Protein 1GWY (pdb70)

InterPro domains:
  IPR009104 Sea anemone actinoporin-like [PF06369] (2-175)
  IPR015926 Cytolysin/lectin [G3DSA:2.60.270.20] (1-175)
  IPR015926 Cytolysin/lectin [SSF63724] (2-174)
  IPR050677 Actinoporin Pore-Forming Toxin [PTHR40388] (4-168)

Organism: Stichodactyla helianthus (NCBI:txid6123)

Solvent-accessible surface area: 15158 Å² total; per-residue (Å²): 115,58,4,26,56,71,39,46,5,106,52,11,61,67,116,25,0,67,104,0,10,133,73,27,40,192,13,57,42,10,0,0,0,0,0,13,0,49,18,34,15,62,1,51,19,45,29,36,66,42,108,19,15,45,36,94,36,148,13,8,109,114,0,54,43,66,73,0,0,0,3,1,0,39,9,63,104,43,147,65,74,48,3,0,8,0,0,0,0,0,73,4,80,79,30,20,0,0,0,0,0,0,4,0,3,66,61,71,130,165,43,39,1,49,0,5,0,62,14,21,67,30,148,100,146,1,59,64,47,7,9,49,61,1,22,33,46,125,11,40,109,1,43,84,24,132,47,96,63,103,20,33,126,63,14,93,1,94,0,8,0,18,49,57,10,95,0,29,0,32,1,99,0,29,210,113,58,5,27,55,52,38,44,5,108,52,10,58,69,119,26,0,68,106,0,10,136,72,22,38,109,19,38,36,11,0,0,0,0,0,10,0,52,15,28,28,57,0,51,22,48,32,37,66,40,145,18,14,44,35,82,35,132,12,6,123,122,0,59,49,70,74,0,0,0,2,2,0,22,4,62,60,18,22,60,48,52,4,0,10,0,0,0,0,0,74,8,99,80,22,17,0,0,0,0,0,0,7,0,21,22,55,81,111,226,111,39,1,78,0,9,1,74,12,18,66,31,154,98,137,1,56,62,47,7,12,78,63,2,55,150,55,126,24,40,105,1,41,87,24,124,47,115,64,100,21,30,125,59,16,98,2,99,0,8,0,19,49,55,11,94,0,27,0,32,1,101,0,32,201

Nearest PDB structures (foldseek):
  1o72-assembly2_B  TM=1.002E+00  e=1.690E-34  Stichodactyla helianthus
  4tsp-assembly2_B  TM=9.901E-01  e=4.155E-28  Actinia fragacea
  4wdc-assembly1_A  TM=9.928E-01  e=1.226E-27  Actinia fragacea
  1iaz-assembly1_B  TM=9.833E-01  e=5.749E-28  Actinia equina
  2l2b-assembly1_A  TM=9.350E-01  e=4.491E-27  Stichodactyla helianthus

Foldseek 3Di:
DQAQDKAQLVPDDVVSQVVVLVVVPDAQFKEKEKEAAQAQAKKAWFFKEWPFFAFDYGFRGMAGHRMMHIHMTFGHDDDDQFHTWIKTWIQTPVFKIKIKIWAQGSDDPPDWIWIDIAIGHGDDGTDPVSSCCAPVPDTDTQPQDKDKDARPPPKIKIKHWHTGRSIYIYMYIHD/DQAQDKAQLVPDDVVSQVVVLVVVPDAQFKEKEKEAAQAQAKWAWDFKAWPFFAFDYDFRGMAGHRMMHIHMTFGHDDDDQFHTWIKTWIQTPVQKIKIKIWAQTSDDPVDWIWIDIAIGHHDDGTDPVSSCCAVVPDTDTQDQDKDKDARPPPKIKIWHWHTGSSIYIYMYIHD

Sequence (350 aa):
ALAGTIIAGASLTFQVLDKVLEELGKVSRKIAVGIDNESGGTWTALNAYFRSGTTDVILPEFVPNTKALLYSGRKDTGPVATGAVAAFAYYMSSGNTLGVMFSVPFDYNWYSNWWDVKIYSGKRRADQGMYEDLYYGNPYRGDNGWHEKNLGYGLRMKGIMTSAGEAKMQIKISRALAGTIIAGASLTFQVLDKVLEELGKVSRKIAVGIDNESGGTWTALNAYFRSGTTDVILPEFVPNTKALLYSGRKDTGPVATGAVAAFAYYMSSGNTLGVMFSVPFDYNWYSNWWDVKIYSGKRRADQGMYEDLYYGNPYRGDNGWHEKNLGYGLRMKGIMTSAGEAKMQIKISR

CATH classification: 2.60.270.20

Radius of gyration: 24.98 Å; Cα contacts (8 Å, |Δi|>4): 991; chains: 2; bounding box: 56×56×55 Å

Structure (mmCIF, N/CA/C/O backbone):
data_1GWY
#
_entry.id   1GWY
#
_cell.length_a   32.304
_cell.length_b   119.735
_cell.length_c   43.421
_cell.angle_alpha   90.00
_cell.angle_beta   90.04
_cell.angle_gamma   90.00
#
_symmetry.space_group_name_H-M   'P 1 21 1'
#
loop_
_entity.id
_entity.type
_entity.pdbx_description
1 polymer 'STICHOLYSIN II'
2 non-polymer 'SULFATE ION'
3 water water
#
loop_
_atom_site.group_PDB
_atom_site.id
_atom_site.type_symbol
_atom_site.label_atom_id
_atom_site.label_alt_id
_atom_site.label_comp_id
_atom_site.label_asym_id
_atom_site.label_entity_id
_atom_site.label_seq_id
_atom_site.pdbx_PDB_ins_code
_atom_site.Cartn_x
_atom_site.Cartn_y
_atom_site.Cartn_z
_atom_site.occupancy
_atom_site.B_iso_or_equiv
_atom_site.auth_seq_id
_atom_site.auth_comp_id
_atom_site.auth_asym_id
_atom_site.auth_atom_id
_atom_site.pdbx_PDB_model_num
ATOM 1 N N . ALA A 1 1 ? 25.991 7.034 30.518 1.00 37.12 1 ALA A N 1
ATOM 2 C CA . ALA A 1 1 ? 25.968 5.882 29.571 1.00 36.21 1 ALA A CA 1
ATOM 3 C C . ALA A 1 1 ? 27.158 5.932 28.620 1.00 35.14 1 ALA A C 1
ATOM 4 O O . ALA A 1 1 ? 27.859 6.939 28.537 1.00 35.94 1 ALA A O 1
ATOM 6 N N . LEU A 1 2 ? 27.379 4.838 27.901 1.00 18.88 2 LEU A N 1
ATOM 7 C CA . LEU A 1 2 ? 28.483 4.759 26.957 1.00 17.21 2 LEU A CA 1
ATOM 8 C C . LEU A 1 2 ? 27.986 4.965 25.531 1.00 15.78 2 LEU A C 1
ATOM 9 O O . LEU A 1 2 ? 28.539 5.779 24.791 1.00 14.82 2 LEU A O 1
ATOM 14 N N . ALA A 1 3 ? 26.948 4.226 25.146 1.00 16.61 3 ALA A N 1
ATOM 15 C CA . ALA A 1 3 ? 26.389 4.356 23.804 1.00 15.55 3 ALA A CA 1
ATOM 16 C C . ALA A 1 3 ? 25.828 5.765 23.652 1.00 15.29 3 ALA A C 1
ATOM 17 O O . ALA A 1 3 ? 25.136 6.263 24.542 1.00 16.00 3 ALA A O 1
ATOM 19 N N . GLY A 1 4 ? 26.125 6.400 22.524 1.00 11.64 4 GLY A N 1
ATOM 20 C CA . GLY A 1 4 ? 25.654 7.752 22.297 1.00 12.87 4 GLY A CA 1
ATOM 21 C C . GLY A 1 4 ? 26.728 8.788 22.597 1.00 13.55 4 GLY A C 1
ATOM 22 O O . GLY A 1 4 ? 26.472 9.991 22.524 1.00 13.74 4 GLY A O 1
ATOM 23 N N . THR A 1 5 ? 27.927 8.326 22.945 1.00 12.85 5 THR A N 1
ATOM 24 C CA . THR A 1 5 ? 29.037 9.231 23.240 1.00 13.08 5 THR A CA 1
ATOM 25 C C . THR A 1 5 ? 30.224 8.918 22.342 1.00 13.31 5 THR A C 1
ATOM 26 O O . THR A 1 5 ? 30.224 7.921 21.619 1.00 11.74 5 THR A O 1
ATOM 30 N N . ILE A 1 6 ? 31.231 9.786 22.376 1.00 13.82 6 ILE A N 1
ATOM 31 C CA . ILE A 1 6 ? 32.435 9.557 21.596 1.00 14.11 6 ILE A CA 1
ATOM 32 C C . ILE A 1 6 ? 33.604 9.397 22.556 1.00 13.73 6 ILE A C 1
ATOM 33 O O . ILE A 1 6 ? 33.624 9.995 23.628 1.00 13.93 6 ILE A O 1
ATOM 38 N N . ILE A 1 7 ? 34.568 8.569 22.176 1.00 13.48 7 ILE A N 1
ATOM 39 C CA . ILE A 1 7 ? 35.740 8.334 23.004 1.00 12.49 7 ILE A CA 1
ATOM 40 C C . ILE A 1 7 ? 36.974 8.407 22.120 1.00 13.02 7 ILE A C 1
ATOM 41 O O . ILE A 1 7 ? 36.864 8.495 20.894 1.00 14.14 7 ILE A O 1
ATOM 46 N N . ALA A 1 8 ? 38.150 8.376 22.735 1.00 12.73 8 ALA A N 1
ATOM 47 C CA . ALA A 1 8 ? 39.379 8.397 21.950 1.00 13.06 8 ALA A CA 1
ATOM 48 C C . ALA A 1 8 ? 39.391 7.125 21.101 1.00 12.69 8 ALA A C 1
ATOM 49 O O . ALA A 1 8 ? 39.171 6.026 21.614 1.00 12.71 8 ALA A O 1
ATOM 51 N N . GLY A 1 9 ? 39.633 7.268 19.802 1.00 10.14 9 GLY A N 1
ATOM 52 C CA . GLY A 1 9 ? 39.662 6.102 18.939 1.00 12.37 9 GLY A CA 1
ATOM 53 C C . GLY A 1 9 ? 40.578 5.001 19.445 1.00 12.73 9 GLY A C 1
ATOM 54 O O . GLY A 1 9 ? 40.271 3.814 19.318 1.00 12.55 9 GLY A O 1
ATOM 55 N N . ALA A 1 10 ? 41.699 5.397 20.034 1.00 15.53 10 ALA A N 1
ATOM 56 C CA . ALA A 1 10 ? 42.679 4.445 20.550 1.00 16.16 10 ALA A CA 1
ATOM 57 C C . ALA A 1 10 ? 42.170 3.619 21.727 1.00 15.45 10 ALA A C 1
ATOM 58 O O . ALA A 1 10 ? 42.721 2.560 22.031 1.00 15.52 10 ALA A O 1
ATOM 60 N N . SER A 1 11 ? 41.126 4.100 22.390 1.00 13.99 11 SER A N 1
ATOM 61 C CA . SER A 1 11 ? 40.575 3.392 23.540 1.00 13.37 11 SER A CA 1
ATOM 62 C C . SER A 1 11 ? 39.446 2.420 23.204 1.00 13.43 11 SER A C 1
ATOM 63 O O . SER A 1 11 ? 38.985 1.685 24.081 1.00 12.15 11 SER A O 1
ATOM 66 N N . LEU A 1 12 ? 38.995 2.412 21.951 1.00 11.48 12 LEU A N 1
ATOM 67 C CA . LEU A 1 12 ? 37.917 1.507 21.557 1.00 12.29 12 LEU A CA 1
ATOM 68 C C . LEU A 1 12 ? 38.391 0.065 21.620 1.00 11.58 12 LEU A C 1
ATOM 69 O O . LEU A 1 12 ? 39.301 -0.329 20.892 1.00 11.68 12 LEU A O 1
ATOM 74 N N . THR A 1 13 ? 37.761 -0.722 22.486 1.00 10.19 13 THR A N 1
ATOM 75 C CA . THR A 1 13 ? 38.123 -2.124 22.657 1.00 10.31 13 THR A CA 1
ATOM 76 C C . THR A 1 13 ? 36.867 -2.962 22.828 1.00 11.00 13 THR A C 1
ATOM 77 O O . THR A 1 13 ? 35.760 -2.431 22.930 1.00 10.28 13 THR A O 1
ATOM 81 N N . PHE A 1 14 ? 37.049 -4.276 22.864 1.00 10.74 14 PHE A N 1
ATOM 82 C CA . PHE A 1 14 ? 35.931 -5.183 23.049 1.00 10.10 14 PHE A CA 1
ATOM 83 C C . PHE A 1 14 ? 35.377 -5.051 24.464 1.00 11.03 14 PHE A C 1
ATOM 84 O O . PHE A 1 14 ? 34.189 -5.281 24.682 1.00 10.08 14 PHE A O 1
ATOM 92 N N . GLN A 1 15 ? 36.225 -4.674 25.424 1.00 8.29 15 GLN A N 1
ATOM 93 C CA . GLN A 1 15 ? 35.747 -4.491 26.796 1.00 8.91 15 GLN A CA 1
ATOM 94 C C . GLN A 1 15 ? 34.745 -3.337 26.797 1.00 8.91 15 GLN A C 1
ATOM 95 O O . GLN A 1 15 ? 33.669 -3.425 27.391 1.00 8.81 15 GLN A O 1
ATOM 101 N N . VAL A 1 16 ? 35.105 -2.242 26.136 1.00 10.05 16 VAL A N 1
ATOM 102 C CA . VAL A 1 16 ? 34.212 -1.092 26.072 1.00 9.88 16 VAL A CA 1
ATOM 103 C C . VAL A 1 16 ? 32.900 -1.470 25.387 1.00 9.39 16 VAL A C 1
ATOM 104 O O . VAL A 1 16 ? 31.818 -1.149 25.872 1.00 9.70 16 VAL A O 1
ATOM 108 N N . LEU A 1 17 ? 32.992 -2.167 24.263 1.00 9.04 17 LEU A N 1
ATOM 109 C CA . LEU A 1 17 ? 31.785 -2.563 23.555 1.00 7.94 17 LEU A CA 1
ATOM 110 C C . LEU A 1 17 ? 30.942 -3.522 24.395 1.00 7.64 17 LEU A C 1
ATOM 111 O O . LEU A 1 17 ? 29.714 -3.475 24.340 1.00 8.06 17 LEU A O 1
ATOM 116 N N . ASP A 1 18 ? 31.588 -4.367 25.195 1.00 6.26 18 ASP A N 1
ATOM 117 C CA . ASP A 1 18 ? 30.839 -5.303 26.022 1.00 8.04 18 ASP A CA 1
ATOM 118 C C . ASP A 1 18 ? 30.144 -4.554 27.159 1.00 7.44 18 ASP A C 1
ATOM 119 O O . ASP A 1 18 ? 29.076 -4.962 27.619 1.00 8.71 18 ASP A O 1
ATOM 124 N N . LYS A 1 19 ? 30.729 -3.445 27.604 1.00 12.83 19 LYS A N 1
ATOM 125 C CA . LYS A 1 19 ? 30.093 -2.658 28.658 1.00 12.77 19 LYS A CA 1
ATOM 126 C C . LYS A 1 19 ? 28.888 -1.946 28.058 1.00 13.04 19 LYS A C 1
ATOM 127 O O . LYS A 1 19 ? 27.926 -1.639 28.757 1.00 13.13 19 LYS A O 1
ATOM 133 N N . VAL A 1 20 ? 28.948 -1.692 26.752 1.00 14.22 20 VAL A N 1
ATOM 134 C CA . VAL A 1 20 ? 27.839 -1.058 26.049 1.00 14.21 20 VAL A CA 1
ATOM 135 C C . VAL A 1 20 ? 26.709 -2.076 26.007 1.00 14.94 20 VAL A C 1
ATOM 136 O O . VAL A 1 20 ? 25.542 -1.733 26.192 1.00 15.03 20 VAL A O 1
ATOM 140 N N . LEU A 1 21 ? 27.061 -3.337 25.777 1.00 11.21 21 LEU A N 1
ATOM 141 C CA . LEU A 1 21 ? 26.057 -4.396 25.742 1.00 12.01 21 LEU A CA 1
ATOM 142 C C . LEU A 1 21 ? 25.399 -4.507 27.108 1.00 13.29 21 LEU A C 1
ATOM 143 O O . LEU A 1 21 ? 24.187 -4.685 27.213 1.00 13.56 21 LEU A O 1
ATOM 148 N N . GLU A 1 22 ? 26.198 -4.396 28.160 1.00 12.96 22 GLU A N 1
ATOM 149 C CA . GLU A 1 22 ? 25.647 -4.505 29.499 1.00 13.52 22 GLU A CA 1
ATOM 150 C C . GLU A 1 22 ? 24.627 -3.419 29.827 1.00 13.29 22 GLU A C 1
ATOM 151 O O . GLU A 1 22 ? 23.628 -3.690 30.492 1.00 12.72 22 GLU A O 1
ATOM 157 N N . GLU A 1 23 ? 24.860 -2.193 29.370 1.00 7.98 23 GLU A N 1
ATOM 158 C CA . GLU A 1 23 ? 23.918 -1.125 29.693 1.00 10.70 23 GLU A CA 1
ATOM 159 C C . GLU A 1 23 ? 22.555 -1.257 29.020 1.00 11.51 23 GLU A C 1
ATOM 160 O O . GLU A 1 23 ? 21.616 -0.543 29.378 1.00 10.86 23 GLU A O 1
ATOM 166 N N . LEU A 1 24 ? 22.441 -2.169 28.059 1.00 12.62 24 LEU A N 1
ATOM 167 C CA . LEU A 1 24 ? 21.172 -2.380 27.367 1.00 14.88 24 LEU A CA 1
ATOM 168 C C . LEU A 1 24 ? 20.212 -3.188 28.234 1.00 16.55 24 LEU A C 1
ATOM 169 O O . LEU A 1 24 ? 19.019 -3.268 27.946 1.00 17.33 24 LEU A O 1
ATOM 174 N N . GLY A 1 25 ? 20.741 -3.793 29.291 1.00 21.14 25 GLY A N 1
ATOM 175 C CA . GLY A 1 25 ? 19.903 -4.565 30.191 1.00 22.37 25 GLY A CA 1
ATOM 176 C C . GLY A 1 25 ? 19.517 -5.955 29.718 1.00 22.91 25 GLY A C 1
ATOM 177 O O . GLY A 1 25 ? 20.245 -6.597 28.960 1.00 22.34 25 GLY A O 1
ATOM 178 N N . LYS A 1 26 ? 18.350 -6.413 30.163 1.00 31.52 26 LYS A N 1
ATOM 179 C CA . LYS A 1 26 ? 17.871 -7.743 29.820 1.00 31.53 26 LYS A CA 1
ATOM 180 C C . LYS A 1 26 ? 17.077 -7.811 28.518 1.00 30.03 26 LYS A C 1
ATOM 181 O O . LYS A 1 26 ? 15.857 -7.632 28.507 1.00 31.18 26 LYS A O 1
ATOM 187 N N . VAL A 1 27 ? 17.788 -8.067 27.425 1.00 16.26 27 VAL A N 1
ATOM 188 C CA . VAL A 1 27 ? 17.181 -8.210 26.105 1.00 12.72 27 VAL A CA 1
ATOM 189 C C . VAL A 1 27 ? 18.037 -9.251 25.377 1.00 12.25 27 VAL A C 1
ATOM 190 O O . VAL A 1 27 ? 19.257 -9.113 25.283 1.00 10.68 27 VAL A O 1
ATOM 194 N N . SER A 1 28 ? 17.388 -10.301 24.885 1.00 17.54 28 SER A N 1
ATOM 195 C CA . SER A 1 28 ? 18.070 -11.414 24.227 1.00 16.86 28 SER A CA 1
ATOM 196 C C . SER A 1 28 ? 18.814 -11.155 22.921 1.00 16.08 28 SER A C 1
ATOM 197 O O . SER A 1 28 ? 19.643 -11.970 22.511 1.00 15.68 28 SER A O 1
ATOM 200 N N . ARG A 1 29 ? 18.512 -10.049 22.255 1.00 9.60 29 ARG A N 1
ATOM 201 C CA . ARG A 1 29 ? 19.187 -9.717 21.005 1.00 9.50 29 ARG A CA 1
ATOM 202 C C . ARG A 1 29 ? 19.579 -8.251 21.045 1.00 8.78 29 ARG A C 1
ATOM 203 O O . ARG A 1 29 ? 18.718 -7.374 21.122 1.00 9.12 29 ARG A O 1
ATOM 211 N N . LYS A 1 30 ? 20.880 -7.986 21.012 1.00 10.89 30 LYS A N 1
ATOM 212 C CA . LYS A 1 30 ? 21.355 -6.612 21.047 1.00 10.11 30 LYS A CA 1
ATOM 213 C C . LYS A 1 30 ? 22.706 -6.477 20.374 1.00 9.05 30 LYS A C 1
ATOM 214 O O . LYS A 1 30 ? 23.364 -7.472 20.057 1.00 11.21 30 LYS A O 1
ATOM 220 N N . ILE A 1 31 ? 23.107 -5.241 20.132 1.00 9.11 31 ILE A N 1
ATOM 221 C CA . ILE A 1 31 ? 24.394 -5.007 19.503 1.00 9.19 31 ILE A CA 1
ATOM 222 C C . ILE A 1 31 ? 25.040 -3.716 19.975 1.00 9.46 31 ILE A C 1
ATOM 223 O O . ILE A 1 31 ? 24.372 -2.703 20.179 1.00 8.29 31 ILE A O 1
ATOM 228 N N . ALA A 1 32 ? 26.353 -3.777 20.160 1.00 8.66 32 ALA A N 1
ATOM 229 C CA . ALA A 1 32 ? 27.136 -2.630 20.578 1.00 8.25 32 ALA A CA 1
ATOM 230 C C . ALA A 1 32 ? 28.019 -2.332 19.375 1.00 9.29 32 ALA A C 1
ATOM 231 O O . ALA A 1 32 ? 28.667 -3.232 18.837 1.00 7.15 32 ALA A O 1
ATOM 233 N N . VAL A 1 33 ? 28.032 -1.073 18.952 1.00 8.79 33 VAL A N 1
ATOM 234 C CA . VAL A 1 33 ? 28.815 -0.669 17.799 1.00 10.05 33 VAL A CA 1
ATOM 235 C C . VAL A 1 33 ? 29.822 0.419 18.139 1.00 9.85 33 VAL A C 1
ATOM 236 O O . VAL A 1 33 ? 29.536 1.353 18.890 1.00 10.93 33 VAL A O 1
ATOM 240 N N . GLY A 1 34 ? 31.017 0.275 17.583 1.00 8.39 34 GLY A N 1
ATOM 241 C CA . GLY A 1 34 ? 32.054 1.258 17.802 1.00 9.21 34 GLY A CA 1
ATOM 242 C C . GLY A 1 34 ? 32.760 1.476 16.483 1.00 8.99 34 GLY A C 1
ATOM 243 O O . GLY A 1 34 ? 33.267 0.524 15.884 1.00 8.91 34 GLY A O 1
ATOM 244 N N . ILE A 1 35 ? 32.765 2.721 16.017 1.00 10.66 35 ILE A N 1
ATOM 245 C CA . ILE A 1 35 ? 33.424 3.063 14.761 1.00 10.59 35 ILE A CA 1
ATOM 246 C C . ILE A 1 35 ? 34.488 4.128 15.034 1.00 11.88 35 ILE A C 1
ATOM 247 O O . ILE A 1 35 ? 34.191 5.229 15.507 1.00 9.78 35 ILE A O 1
ATOM 252 N N . ASP A 1 36 ? 35.735 3.766 14.752 1.00 8.72 36 ASP A N 1
ATOM 253 C CA . ASP A 1 36 ? 36.882 4.641 14.959 1.00 9.46 36 ASP A CA 1
ATOM 254 C C . ASP A 1 36 ? 37.111 5.481 13.710 1.00 8.42 36 ASP A C 1
ATOM 255 O O . ASP A 1 36 ? 37.452 4.963 12.653 1.00 8.69 36 ASP A O 1
ATOM 260 N N . ASN A 1 37 ? 36.907 6.784 13.833 1.00 10.76 37 ASN A N 1
ATOM 261 C CA . ASN A 1 37 ? 37.103 7.673 12.700 1.00 10.30 37 ASN A CA 1
ATOM 262 C C . ASN A 1 37 ? 38.549 8.148 12.563 1.00 10.75 37 ASN A C 1
ATOM 263 O O . ASN A 1 37 ? 38.994 9.028 13.292 1.00 11.31 37 ASN A O 1
ATOM 268 N N . GLU A 1 38 ? 39.280 7.554 11.628 1.00 12.96 38 GLU A N 1
ATOM 269 C CA . GLU A 1 38 ? 40.663 7.949 11.378 1.00 12.82 38 GLU A CA 1
ATOM 270 C C . GLU A 1 38 ? 40.736 8.336 9.899 1.00 14.31 38 GLU A C 1
ATOM 271 O O . GLU A 1 38 ? 41.749 8.133 9.230 1.00 15.06 38 GLU A O 1
ATOM 277 N N . SER A 1 39 ? 39.641 8.908 9.405 1.00 11.77 39 SER A N 1
ATOM 278 C CA . SER A 1 39 ? 39.524 9.307 8.008 1.00 12.47 39 SER A CA 1
ATOM 279 C C . SER A 1 39 ? 40.253 10.602 7.682 1.00 13.43 39 SER A C 1
ATOM 280 O O . SER A 1 39 ? 40.447 10.928 6.508 1.00 12.37 39 SER A O 1
ATOM 283 N N . GLY A 1 40 ? 40.630 11.345 8.716 1.00 15.86 40 GLY A N 1
ATOM 284 C CA . GLY A 1 40 ? 41.317 12.605 8.506 1.00 17.85 40 GLY A CA 1
ATOM 285 C C . GLY A 1 40 ? 40.396 13.798 8.679 1.00 17.22 40 GLY A C 1
ATOM 286 O O . GLY A 1 40 ? 40.844 14.941 8.640 1.00 18.50 40 GLY A O 1
ATOM 287 N N . GLY A 1 41 ? 39.107 13.537 8.871 1.00 15.01 41 GLY A N 1
ATOM 288 C CA . GLY A 1 41 ? 38.156 14.620 9.050 1.00 14.29 41 GLY A CA 1
ATOM 289 C C . GLY A 1 41 ? 36.962 14.221 9.897 1.00 13.85 41 GLY A C 1
ATOM 290 O O . GLY A 1 41 ? 36.625 13.046 9.988 1.00 14.54 41 GLY A O 1
ATOM 291 N N . THR A 1 42 ? 36.322 15.209 10.514 1.00 18.16 42 THR A N 1
ATOM 292 C CA . THR A 1 42 ? 35.160 14.977 11.366 1.00 18.25 42 THR A CA 1
ATOM 293 C C . THR A 1 42 ? 33.952 14.500 10.558 1.00 17.50 42 THR A C 1
ATOM 294 O O . THR A 1 42 ? 33.871 14.737 9.352 1.00 19.08 42 THR A O 1
ATOM 298 N N . TRP A 1 43 ? 33.027 13.809 11.221 1.00 13.28 43 TRP A N 1
ATOM 299 C CA . TRP A 1 43 ? 31.802 13.333 10.572 1.00 12.92 43 TRP A CA 1
ATOM 300 C C . TRP A 1 43 ? 30.611 13.896 11.343 1.00 13.19 43 TRP A C 1
ATOM 301 O O . TRP A 1 43 ? 30.725 14.203 12.530 1.00 13.04 43 TRP A O 1
ATOM 312 N N . THR A 1 44 ? 29.475 14.025 10.666 1.00 11.50 44 THR A N 1
ATOM 313 C CA . THR A 1 44 ? 28.251 14.513 11.301 1.00 11.43 44 THR A CA 1
ATOM 314 C C . THR A 1 44 ? 27.175 13.446 11.118 1.00 10.76 44 THR A C 1
ATOM 315 O O . THR A 1 44 ? 26.917 13.000 10.005 1.00 10.89 44 THR A O 1
ATOM 319 N N . ALA A 1 45 ? 26.543 13.042 12.211 1.00 13.10 45 ALA A N 1
ATOM 320 C CA . ALA A 1 45 ? 25.515 12.012 12.145 1.00 12.91 45 ALA A CA 1
ATOM 321 C C . ALA A 1 45 ? 24.336 12.443 11.289 1.00 13.39 45 ALA A C 1
ATOM 322 O O . ALA A 1 45 ? 23.894 13.589 11.364 1.00 14.10 45 ALA A O 1
ATOM 324 N N . LEU A 1 46 ? 23.841 11.523 10.465 1.00 13.52 46 LEU A N 1
ATOM 325 C CA . LEU A 1 46 ? 22.686 11.794 9.621 1.00 14.36 46 LEU A CA 1
ATOM 326 C C . LEU A 1 46 ? 21.470 11.185 10.315 1.00 15.30 46 LEU A C 1
ATOM 327 O O . LEU A 1 46 ? 20.698 11.894 10.962 1.00 16.33 46 LEU A O 1
ATOM 332 N N . ASN A 1 47 ? 21.303 9.873 10.204 1.00 11.76 47 ASN A N 1
ATOM 333 C CA . ASN A 1 47 ? 20.174 9.229 10.863 1.00 11.96 47 ASN A CA 1
ATOM 334 C C . ASN A 1 47 ? 20.354 7.723 10.919 1.00 11.96 47 ASN A C 1
ATOM 335 O O . ASN A 1 47 ? 21.241 7.165 10.278 1.00 11.60 47 ASN A O 1
ATOM 340 N N . ALA A 1 48 ? 19.507 7.070 11.702 1.00 13.14 48 ALA A N 1
ATOM 341 C CA . ALA A 1 48 ? 19.560 5.628 11.815 1.00 13.96 48 ALA A CA 1
ATOM 342 C C . ALA A 1 48 ? 18.212 5.076 11.381 1.00 14.62 48 ALA A C 1
ATOM 343 O O . ALA A 1 48 ? 17.165 5.591 11.774 1.00 15.53 48 ALA A O 1
ATOM 345 N N . TYR A 1 49 ? 18.246 4.044 10.550 1.00 11.27 49 TYR A N 1
ATOM 346 C CA . TYR A 1 49 ? 17.031 3.397 10.079 1.00 13.24 49 TYR A CA 1
ATOM 347 C C . TYR A 1 49 ? 17.018 1.963 10.588 1.00 13.11 49 TYR A C 1
ATOM 348 O O . TYR A 1 49 ? 17.837 1.153 10.166 1.00 12.32 49 TYR A O 1
ATOM 357 N N . PHE A 1 50 ? 16.100 1.652 11.499 1.00 15.61 50 PHE A N 1
ATOM 358 C CA . PHE A 1 50 ? 15.998 0.294 12.022 1.00 16.36 50 PHE A CA 1
ATOM 359 C C . PHE A 1 50 ? 14.916 -0.510 11.306 1.00 16.90 50 PHE A C 1
ATOM 360 O O . PHE A 1 50 ? 13.741 -0.143 11.339 1.00 18.68 50 PHE A O 1
ATOM 368 N N . ARG A 1 51 ? 15.322 -1.599 10.658 1.00 17.33 51 ARG A N 1
ATOM 369 C CA . ARG A 1 51 ? 14.396 -2.481 9.946 1.00 16.81 51 ARG A CA 1
ATOM 370 C C . ARG A 1 51 ? 13.766 -3.410 10.979 1.00 16.54 51 ARG A C 1
ATOM 371 O O . ARG A 1 51 ? 12.604 -3.801 10.870 1.00 16.80 51 ARG A O 1
ATOM 379 N N . SER A 1 52 ? 14.562 -3.773 11.978 1.00 11.75 52 SER A N 1
ATOM 380 C CA . SER A 1 52 ? 14.103 -4.633 13.056 1.00 10.89 52 SER A CA 1
ATOM 381 C C . SER A 1 52 ? 14.702 -4.120 14.356 1.00 9.33 52 SER A C 1
ATOM 382 O O . SER A 1 52 ? 15.877 -3.774 14.417 1.00 7.63 52 SER A O 1
ATOM 385 N N . GLY A 1 53 ? 13.889 -4.061 15.400 1.00 13.14 53 GLY A N 1
ATOM 386 C CA . GLY A 1 53 ? 14.399 -3.587 16.670 1.00 12.55 53 GLY A CA 1
ATOM 387 C C . GLY A 1 53 ? 14.372 -2.080 16.809 1.00 12.91 53 GLY A C 1
ATOM 388 O O . GLY A 1 53 ? 13.708 -1.376 16.044 1.00 12.00 53 GLY A O 1
ATOM 389 N N . THR A 1 54 ? 15.123 -1.580 17.778 1.00 10.30 54 THR A N 1
ATOM 390 C CA . THR A 1 54 ? 15.140 -0.155 18.058 1.00 11.00 54 THR A CA 1
ATOM 391 C C . THR A 1 54 ? 16.405 0.209 18.822 1.00 11.47 54 THR A C 1
ATOM 392 O O . THR A 1 54 ? 17.289 -0.627 19.012 1.00 10.74 54 THR A O 1
ATOM 396 N N . THR A 1 55 ? 16.493 1.464 19.249 1.00 14.38 55 THR A N 1
ATOM 397 C CA . THR A 1 55 ? 17.637 1.933 20.022 1.00 14.99 55 THR A CA 1
ATOM 398 C C . THR A 1 55 ? 17.143 2.903 21.089 1.00 15.95 55 THR A C 1
ATOM 399 O O . THR A 1 55 ? 16.070 3.498 20.950 1.00 15.95 55 THR A O 1
ATOM 403 N N . ASP A 1 56 ? 17.915 3.053 22.161 1.00 16.46 56 ASP A N 1
ATOM 404 C CA . ASP A 1 56 ? 17.536 3.951 23.243 1.00 17.05 56 ASP A CA 1
ATOM 405 C C . ASP A 1 56 ? 18.459 5.159 23.320 1.00 16.59 56 ASP A C 1
ATOM 406 O O . ASP A 1 56 ? 18.356 5.973 24.238 1.00 15.50 56 ASP A O 1
ATOM 411 N N . VAL A 1 57 ? 19.364 5.274 22.355 1.00 16.68 57 VAL A N 1
ATOM 412 C CA . VAL A 1 57 ? 20.298 6.392 22.336 1.00 15.61 57 VAL A CA 1
ATOM 413 C C . VAL A 1 57 ? 20.286 7.115 20.996 1.00 16.43 57 VAL A C 1
ATOM 414 O O . VAL A 1 57 ? 19.694 6.648 20.023 1.00 15.86 57 VAL A O 1
ATOM 418 N N . ILE A 1 58 ? 20.950 8.263 20.962 1.00 14.27 58 ILE A N 1
ATOM 419 C CA . ILE A 1 58 ? 21.036 9.072 19.757 1.00 14.87 58 ILE A CA 1
ATOM 420 C C . ILE A 1 58 ? 22.410 8.870 19.131 1.00 14.10 58 ILE A C 1
ATOM 421 O O . ILE A 1 58 ? 23.402 8.719 19.847 1.00 14.07 58 ILE A O 1
ATOM 426 N N . LEU A 1 59 ? 22.471 8.845 17.803 1.00 14.44 59 LEU A N 1
ATOM 427 C CA . LEU A 1 59 ? 23.754 8.693 17.123 1.00 13.09 59 LEU A CA 1
ATOM 428 C C . LEU A 1 59 ? 24.609 9.880 17.539 1.00 12.68 59 LEU A C 1
ATOM 429 O O . LEU A 1 59 ? 24.151 11.020 17.472 1.00 11.11 59 LEU A O 1
ATOM 434 N N . PRO A 1 60 ? 25.852 9.634 17.995 1.00 12.41 60 PRO A N 1
ATOM 435 C CA . PRO A 1 60 ? 26.710 10.753 18.402 1.00 12.72 60 PRO A CA 1
ATOM 436 C C . PRO A 1 60 ? 26.711 11.765 17.260 1.00 12.50 60 PRO A C 1
ATOM 437 O O . PRO A 1 60 ? 27.091 11.438 16.141 1.00 12.17 60 PRO A O 1
ATOM 441 N N . GLU A 1 61 ? 26.278 12.989 17.545 1.00 11.60 61 GLU A N 1
ATOM 442 C CA . GLU A 1 61 ? 26.178 14.015 16.513 1.00 12.34 61 GLU A CA 1
ATOM 443 C C . GLU A 1 61 ? 27.459 14.360 15.755 1.00 11.97 61 GLU A C 1
ATOM 444 O O . GLU A 1 61 ? 27.436 14.477 14.531 1.00 11.99 61 GLU A O 1
ATOM 450 N N . PHE A 1 62 ? 28.566 14.542 16.468 1.00 12.19 62 PHE A N 1
ATOM 451 C CA . PHE A 1 62 ? 29.825 14.865 15.804 1.00 11.59 62 PHE A CA 1
ATOM 452 C C . PHE A 1 62 ? 30.924 13.899 16.195 1.00 12.13 62 PHE A C 1
ATOM 453 O O . PHE A 1 62 ? 31.076 13.558 17.366 1.00 12.43 62 PHE A O 1
ATOM 461 N N . VAL A 1 63 ? 31.693 13.462 15.207 1.00 11.29 63 VAL A N 1
ATOM 462 C CA . VAL A 1 63 ? 32.782 12.526 15.451 1.00 12.08 63 VAL A CA 1
ATOM 463 C C . VAL A 1 63 ? 34.066 13.052 14.824 1.00 12.41 63 VAL A C 1
ATOM 464 O O . VAL A 1 63 ? 34.369 12.768 13.662 1.00 11.75 63 VAL A O 1
ATOM 468 N N . PRO A 1 64 ? 34.835 13.845 15.590 1.00 15.77 64 PRO A N 1
ATOM 469 C CA . PRO A 1 64 ? 36.096 14.417 15.109 1.00 15.65 64 PRO A CA 1
ATOM 470 C C . PRO A 1 64 ? 37.089 13.326 14.729 1.00 15.40 64 PRO A C 1
ATOM 471 O O . PRO A 1 64 ? 36.988 12.191 15.197 1.00 15.95 64 PRO A O 1
ATOM 475 N N . ASN A 1 65 ? 38.047 13.672 13.879 1.00 10.95 65 ASN A N 1
ATOM 476 C CA . ASN A 1 65 ? 39.077 12.726 13.473 1.00 11.20 65 ASN A CA 1
ATOM 477 C C . ASN A 1 65 ? 39.765 12.246 14.747 1.00 10.73 65 ASN A C 1
ATOM 478 O O . ASN A 1 65 ? 39.895 13.009 15.707 1.00 12.18 65 ASN A O 1
ATOM 483 N N . THR A 1 66 ? 40.184 10.979 14.739 1.00 12.58 66 THR A N 1
ATOM 484 C CA . THR A 1 66 ? 40.861 10.309 15.856 1.00 13.07 66 THR A CA 1
ATOM 485 C C . THR A 1 66 ? 39.933 9.859 16.981 1.00 12.87 66 THR A C 1
ATOM 486 O O . THR A 1 66 ? 40.387 9.267 17.966 1.00 13.19 66 THR A O 1
ATOM 490 N N . LYS A 1 67 ? 38.638 10.127 16.836 1.00 10.69 67 LYS A N 1
ATOM 491 C CA . LYS A 1 67 ? 37.666 9.736 17.849 1.00 10.43 67 LYS A CA 1
ATOM 492 C C . LYS A 1 67 ? 36.763 8.606 17.357 1.00 10.27 67 LYS A C 1
ATOM 493 O O . LYS A 1 67 ? 36.536 8.445 16.155 1.00 10.06 67 LYS A O 1
ATOM 499 N N . ALA A 1 68 ? 36.250 7.818 18.294 1.00 10.76 68 ALA A N 1
ATOM 500 C CA . ALA A 1 68 ? 35.367 6.714 17.951 1.00 11.15 68 ALA A CA 1
ATOM 501 C C . ALA A 1 68 ? 33.974 6.971 18.497 1.00 10.80 68 ALA A C 1
ATOM 502 O O . ALA A 1 68 ? 33.817 7.487 19.601 1.00 12.24 68 ALA A O 1
ATOM 504 N N . LEU A 1 69 ? 32.959 6.610 17.721 1.00 9.70 69 LEU A N 1
ATOM 505 C CA . LEU A 1 69 ? 31.580 6.783 18.157 1.00 8.59 69 LEU A CA 1
ATOM 506 C C . LEU A 1 69 ? 31.108 5.461 18.750 1.00 8.93 69 LEU A C 1
ATOM 507 O O . LEU A 1 69 ? 31.508 4.390 18.289 1.00 8.86 69 LEU A O 1
ATOM 512 N N . LEU A 1 70 ? 30.268 5.547 19.776 1.00 7.09 70 LEU A N 1
ATOM 513 C CA . LEU A 1 70 ? 29.712 4.362 20.431 1.00 8.96 70 LEU A CA 1
ATOM 514 C C . LEU A 1 70 ? 28.207 4.399 20.210 1.00 8.11 70 LEU A C 1
ATOM 515 O O . LEU A 1 70 ? 27.564 5.427 20.431 1.00 7.48 70 LEU A O 1
ATOM 520 N N . TYR A 1 71 ? 27.641 3.284 19.768 1.00 8.81 71 TYR A N 1
ATOM 521 C CA . TYR A 1 71 ? 26.205 3.224 19.496 1.00 8.21 71 TYR A CA 1
ATOM 522 C C . TYR A 1 71 ? 25.700 1.837 19.871 1.00 9.15 71 TYR A C 1
ATOM 523 O O . TYR A 1 71 ? 26.499 0.928 20.076 1.00 9.05 71 TYR A O 1
ATOM 532 N N . SER A 1 72 ? 24.385 1.673 19.985 1.00 11.10 72 SER A N 1
ATOM 533 C CA . SER A 1 72 ? 23.831 0.367 20.326 1.00 11.09 72 SER A CA 1
ATOM 534 C C . SER A 1 72 ? 22.406 0.204 19.814 1.00 10.32 72 SER A C 1
ATOM 535 O O . SER A 1 72 ? 21.719 1.189 19.520 1.00 8.86 72 SER A O 1
ATOM 538 N N . GLY A 1 73 ? 21.980 -1.050 19.703 1.00 11.22 73 GLY A N 1
ATOM 539 C CA . GLY A 1 73 ? 20.639 -1.363 19.244 1.00 10.55 73 GLY A CA 1
ATOM 540 C C . GLY A 1 73 ? 20.165 -2.636 19.923 1.00 10.76 73 GLY A C 1
ATOM 541 O O . GLY A 1 73 ? 20.968 -3.363 20.503 1.00 11.12 73 GLY A O 1
ATOM 542 N N . ARG A 1 74 ? 18.867 -2.913 19.854 1.00 9.53 74 ARG A N 1
ATOM 543 C CA . ARG A 1 74 ? 18.303 -4.110 20.474 1.00 9.84 74 ARG A CA 1
ATOM 544 C C . ARG A 1 74 ? 16.984 -4.482 19.805 1.00 10.43 74 ARG A C 1
ATOM 545 O O . ARG A 1 74 ? 16.376 -3.671 19.106 1.00 10.06 74 ARG A O 1
ATOM 553 N N . LYS A 1 75 ? 16.543 -5.713 20.024 1.00 9.63 75 LYS A N 1
ATOM 554 C CA . LYS A 1 75 ? 15.273 -6.163 19.479 1.00 9.89 75 LYS A CA 1
ATOM 555 C C . LYS A 1 75 ? 14.187 -5.455 20.277 1.00 10.35 75 LYS A C 1
ATOM 556 O O . LYS A 1 75 ? 14.455 -4.934 21.362 1.00 10.99 75 LYS A O 1
ATOM 562 N N . ASP A 1 76 ? 12.973 -5.409 19.738 1.00 11.88 76 ASP A N 1
ATOM 563 C CA . ASP A 1 76 ? 11.868 -4.804 20.476 1.00 13.12 76 ASP A CA 1
ATOM 564 C C . ASP A 1 76 ? 11.769 -5.651 21.745 1.00 13.00 76 ASP A C 1
ATOM 565 O O . ASP A 1 76 ? 11.996 -6.861 21.707 1.00 11.43 76 ASP A O 1
ATOM 570 N N . THR A 1 77 ? 11.445 -5.023 22.867 1.00 15.24 77 THR A N 1
ATOM 571 C CA . THR A 1 77 ? 11.352 -5.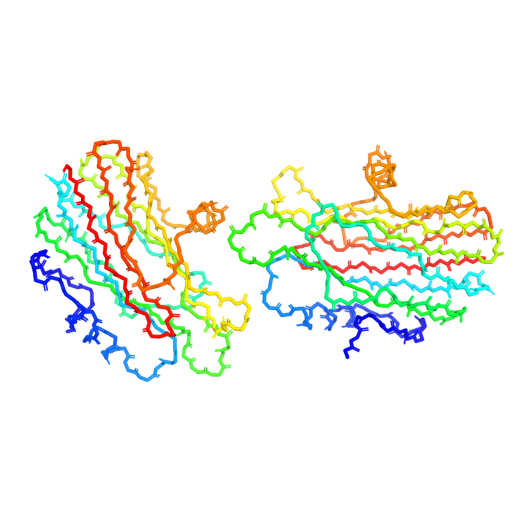751 24.127 1.00 15.76 77 THR A CA 1
ATOM 572 C C . THR A 1 77 ? 10.093 -6.601 24.232 1.00 15.77 77 THR A C 1
ATOM 573 O O . THR A 1 77 ? 9.059 -6.273 23.652 1.00 17.21 77 THR A O 1
ATOM 577 N N . GLY A 1 78 ? 10.192 -7.707 24.961 1.00 17.34 78 GLY A N 1
ATOM 578 C CA . GLY A 1 78 ? 9.031 -8.555 25.156 1.00 16.96 78 GLY A CA 1
ATOM 579 C C . GLY A 1 78 ? 8.819 -9.755 24.255 1.00 15.90 78 GLY A C 1
ATOM 580 O O . GLY A 1 78 ? 9.727 -10.202 23.554 1.00 15.74 78 GLY A O 1
ATOM 581 N N . PRO A 1 79 ? 7.592 -10.297 24.260 1.00 12.33 79 PRO A N 1
ATOM 582 C CA . PRO A 1 79 ? 7.156 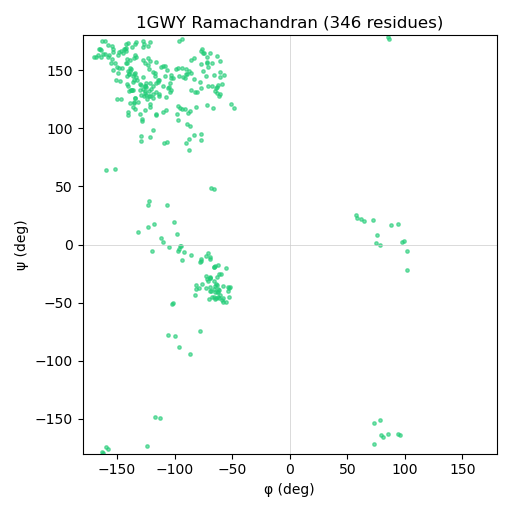-11.458 23.485 1.00 11.72 79 PRO A CA 1
ATOM 583 C C . PRO A 1 79 ? 7.069 -11.265 21.978 1.00 12.94 79 PRO A C 1
ATOM 584 O O . PRO A 1 79 ? 6.068 -11.607 21.362 1.00 11.72 79 PRO A O 1
ATOM 588 N N . VAL A 1 80 ? 8.121 -10.712 21.391 1.00 13.23 80 VAL A N 1
ATOM 589 C CA . VAL A 1 80 ? 8.164 -10.507 19.950 1.00 14.31 80 VAL A CA 1
ATOM 590 C C . VAL A 1 80 ? 9.440 -11.150 19.430 1.00 13.95 80 VAL A C 1
ATOM 591 O O . VAL A 1 80 ? 10.530 -10.896 19.949 1.00 14.02 80 VAL A O 1
ATOM 595 N N . ALA A 1 81 ? 9.296 -11.999 18.417 1.00 20.40 81 ALA A N 1
ATOM 596 C CA . ALA A 1 81 ? 10.432 -12.696 17.835 1.00 20.50 81 ALA A CA 1
ATOM 597 C C . ALA A 1 81 ? 11.082 -11.877 16.727 1.00 21.81 81 ALA A C 1
ATOM 598 O O . ALA A 1 81 ? 10.824 -12.099 15.545 1.00 22.26 81 ALA A O 1
ATOM 600 N N . THR A 1 82 ? 11.930 -10.934 17.119 1.00 15.15 82 THR A N 1
ATOM 601 C CA . THR A 1 82 ? 12.622 -10.080 16.164 1.00 15.11 82 THR A CA 1
ATOM 602 C C . THR A 1 82 ? 14.034 -9.827 16.663 1.00 12.44 82 THR A C 1
ATOM 603 O O . THR A 1 82 ? 14.352 -10.106 17.819 1.00 11.87 82 THR A O 1
ATOM 607 N N . GLY A 1 83 ? 14.879 -9.295 15.790 1.00 12.94 83 GLY A N 1
ATOM 608 C CA . GLY A 1 83 ? 16.247 -9.017 16.185 1.00 10.71 83 GLY A CA 1
ATOM 609 C C . GLY A 1 83 ? 16.551 -7.536 16.129 1.00 9.97 83 GLY A C 1
ATOM 610 O O . GLY A 1 83 ? 15.676 -6.697 16.362 1.00 9.06 83 GLY A O 1
ATOM 611 N N . ALA A 1 84 ? 17.798 -7.210 15.818 1.00 11.23 84 ALA A N 1
ATOM 612 C CA . ALA A 1 84 ? 18.236 -5.824 15.713 1.00 10.01 84 ALA A CA 1
ATOM 613 C C . ALA A 1 84 ? 18.925 -5.711 14.356 1.00 9.56 84 ALA A C 1
ATOM 614 O O . ALA A 1 84 ? 20.019 -6.235 14.154 1.00 9.88 84 ALA A O 1
ATOM 616 N N . VAL A 1 85 ? 18.257 -5.036 13.427 1.00 11.77 85 VAL A N 1
ATOM 617 C CA . VAL A 1 85 ? 18.750 -4.879 12.061 1.00 11.94 85 VAL A CA 1
ATOM 618 C C . VAL A 1 85 ? 18.584 -3.434 11.622 1.00 12.22 85 VAL A C 1
ATOM 619 O O . VAL A 1 85 ? 17.488 -2.882 11.676 1.00 11.60 85 VAL A O 1
ATOM 623 N N . ALA A 1 86 ? 19.666 -2.812 11.173 1.00 7.52 86 ALA A N 1
ATOM 624 C CA . ALA A 1 86 ? 19.571 -1.421 10.763 1.00 8.26 86 ALA A CA 1
ATOM 625 C C . ALA A 1 86 ? 20.735 -0.927 9.929 1.00 8.24 86 ALA A C 1
ATOM 626 O O . ALA A 1 86 ? 21.776 -1.574 9.821 1.00 8.38 86 ALA A O 1
ATOM 628 N N . ALA A 1 87 ? 20.521 0.239 9.337 1.00 9.34 87 ALA A N 1
ATOM 629 C CA . ALA A 1 87 ? 21.539 0.922 8.566 1.00 9.54 87 ALA A CA 1
ATOM 630 C C . ALA A 1 87 ? 21.534 2.331 9.149 1.00 10.77 87 ALA A C 1
ATOM 631 O O . ALA A 1 87 ? 20.472 2.874 9.458 1.00 10.40 87 ALA A O 1
ATOM 633 N N . PHE A 1 88 ? 22.711 2.900 9.366 1.00 9.18 88 PHE A N 1
ATOM 634 C CA . PHE A 1 88 ? 22.792 4.263 9.868 1.00 9.04 88 PHE A CA 1
ATOM 635 C C . PHE A 1 88 ? 23.851 4.952 9.030 1.00 9.38 88 PHE A C 1
ATOM 636 O O . PHE A 1 88 ? 24.670 4.290 8.387 1.00 8.85 88 PHE A O 1
ATOM 644 N N . ALA A 1 89 ? 23.842 6.274 9.020 1.00 7.84 89 ALA A N 1
ATOM 645 C CA . ALA A 1 89 ? 24.792 6.964 8.173 1.00 8.75 89 ALA A CA 1
ATOM 646 C C . ALA A 1 89 ? 25.397 8.211 8.773 1.00 9.31 89 ALA A C 1
ATOM 647 O O . ALA A 1 89 ? 24.769 8.909 9.564 1.00 9.77 89 ALA A O 1
ATOM 649 N N . TYR A 1 90 ? 26.635 8.475 8.371 1.00 11.74 90 TYR A N 1
ATOM 650 C CA . TYR A 1 90 ? 27.369 9.646 8.818 1.00 11.20 90 TYR A CA 1
ATOM 651 C C . TYR A 1 90 ? 27.841 10.419 7.605 1.00 11.86 90 TYR A C 1
ATOM 652 O O . TYR A 1 90 ? 28.327 9.835 6.639 1.00 9.12 90 TYR A O 1
ATOM 661 N N . TYR A 1 91 ? 27.677 11.733 7.664 1.00 12.57 91 TYR A N 1
ATOM 662 C CA . TYR A 1 91 ? 28.097 12.610 6.589 1.00 13.44 91 TYR A CA 1
ATOM 663 C C . TYR A 1 91 ? 29.528 13.014 6.929 1.00 13.54 91 TYR A C 1
ATOM 664 O O . TYR A 1 91 ? 29.762 13.647 7.952 1.00 13.11 91 TYR A O 1
ATOM 673 N N . MET A 1 92 ? 30.478 12.630 6.081 1.00 16.53 92 MET A N 1
ATOM 674 C CA . MET A 1 92 ? 31.890 12.940 6.310 1.00 16.70 92 MET A CA 1
ATOM 675 C C . MET A 1 92 ? 32.295 14.295 5.734 1.00 16.18 92 MET A C 1
ATOM 676 O O . MET A 1 92 ? 31.752 14.739 4.723 1.00 15.04 92 MET A O 1
ATOM 681 N N . SER A 1 93 ? 33.260 14.945 6.378 1.00 14.71 93 SER A N 1
ATOM 682 C CA . SER A 1 93 ? 33.722 16.259 5.938 1.00 15.25 93 SER A CA 1
ATOM 683 C C . SER A 1 93 ? 34.169 16.258 4.483 1.00 16.44 93 SER A C 1
ATOM 684 O O . SER A 1 93 ? 34.217 17.309 3.845 1.00 16.15 93 SER A O 1
ATOM 687 N N . SER A 1 94 ? 34.482 15.076 3.960 1.00 18.08 94 SER A N 1
ATOM 688 C CA . SER A 1 94 ? 34.929 14.939 2.578 1.00 18.77 94 SER A CA 1
ATOM 689 C C . SER A 1 94 ? 33.795 15.125 1.569 1.00 19.35 94 SER A C 1
ATOM 690 O O . SER A 1 94 ? 34.037 15.208 0.366 1.00 20.07 94 SER A O 1
ATOM 693 N N . GLY A 1 95 ? 32.560 15.182 2.060 1.00 19.05 95 GLY A N 1
ATOM 694 C CA . GLY A 1 95 ? 31.422 15.382 1.178 1.00 18.16 95 GLY A CA 1
ATOM 695 C C . GLY A 1 95 ? 30.719 14.126 0.699 1.00 18.51 95 GLY A C 1
ATOM 696 O O . GLY A 1 95 ? 29.969 14.158 -0.282 1.00 19.37 95 GLY A O 1
ATOM 697 N N . ASN A 1 96 ? 30.955 13.015 1.386 1.00 15.84 96 ASN A N 1
ATOM 698 C CA . ASN A 1 96 ? 30.326 11.756 1.023 1.00 14.49 96 ASN A CA 1
ATOM 699 C C . ASN A 1 96 ? 29.792 11.095 2.286 1.00 12.67 96 ASN A C 1
ATOM 700 O O . ASN A 1 96 ? 30.182 11.453 3.392 1.00 12.44 96 ASN A O 1
ATOM 705 N N . THR A 1 97 ? 28.899 10.130 2.120 1.00 10.91 97 THR A N 1
ATOM 706 C CA . THR A 1 97 ? 28.291 9.464 3.266 1.00 10.05 97 THR A CA 1
ATOM 707 C C . THR A 1 97 ? 28.796 8.060 3.566 1.00 10.44 97 THR A C 1
ATOM 708 O O . THR A 1 97 ? 28.957 7.233 2.666 1.00 10.62 97 THR A O 1
ATOM 712 N N . LEU A 1 98 ? 29.036 7.801 4.848 1.00 9.93 98 LEU A N 1
ATOM 713 C CA . LEU A 1 98 ? 29.483 6.492 5.295 1.00 10.89 98 LEU A CA 1
ATOM 714 C C . LEU A 1 98 ? 28.224 5.749 5.717 1.00 9.74 98 LEU A C 1
ATOM 715 O O . LEU A 1 98 ? 27.522 6.182 6.636 1.00 11.38 98 LEU A O 1
ATOM 720 N N . GLY A 1 99 ? 27.929 4.654 5.027 1.00 10.33 99 GLY A N 1
ATOM 721 C CA . GLY A 1 99 ? 26.759 3.866 5.363 1.00 8.91 99 GLY A CA 1
ATOM 722 C C . GLY A 1 99 ? 27.221 2.631 6.109 1.00 8.63 99 GLY A C 1
ATOM 723 O O . GLY A 1 99 ? 28.171 1.976 5.691 1.00 8.29 99 GLY A O 1
ATOM 724 N N . VAL A 1 100 ? 26.561 2.321 7.220 1.00 8.22 100 VAL A N 1
ATOM 725 C CA . VAL A 1 100 ? 26.901 1.158 8.030 1.00 7.56 100 VAL A CA 1
ATOM 726 C C . VAL A 1 100 ? 25.650 0.319 8.261 1.00 8.74 100 VAL A C 1
ATOM 727 O O . VAL A 1 100 ? 24.598 0.861 8.588 1.00 9.18 100 VAL A O 1
ATOM 731 N N . MET A 1 101 ? 25.762 -0.994 8.078 1.00 9.55 101 MET A N 1
ATOM 732 C CA . MET A 1 101 ? 24.630 -1.900 8.288 1.00 9.61 101 MET A CA 1
ATOM 733 C C . MET A 1 101 ? 25.012 -3.071 9.170 1.00 10.62 101 MET A C 1
ATOM 734 O O . MET A 1 101 ? 26.097 -3.627 9.028 1.00 8.74 101 MET A O 1
ATOM 739 N N . PHE A 1 102 ? 24.122 -3.424 10.093 1.00 8.24 102 PHE A N 1
ATOM 740 C CA . PHE A 1 102 ? 24.316 -4.593 10.939 1.00 8.48 102 PHE A CA 1
ATOM 741 C C . PHE A 1 102 ? 22.991 -5.333 10.957 1.00 7.93 102 PHE A C 1
ATOM 742 O O . PHE A 1 102 ? 21.919 -4.723 10.845 1.00 8.44 102 PHE A O 1
ATOM 750 N N . SER A 1 103 ? 23.077 -6.649 11.058 1.00 7.72 103 SER A N 1
ATOM 751 C CA . SER A 1 103 ? 21.896 -7.490 11.093 1.00 7.46 103 SER A CA 1
ATOM 752 C C . SER A 1 103 ? 22.109 -8.605 12.106 1.00 7.91 103 SER A C 1
ATOM 753 O O . SER A 1 103 ? 22.987 -9.454 11.942 1.00 6.42 103 SER A O 1
ATOM 756 N N . VAL A 1 104 ? 21.318 -8.575 13.173 1.00 7.62 104 VAL A N 1
ATOM 757 C CA . VAL A 1 104 ? 21.371 -9.596 14.216 1.00 8.62 104 VAL A CA 1
ATOM 758 C C . VAL A 1 104 ? 19.956 -10.157 14.243 1.00 9.33 104 VAL A C 1
ATOM 759 O O . VAL A 1 104 ? 19.084 -9.627 14.926 1.00 11.43 104 VAL A O 1
ATOM 763 N N . PRO A 1 105 ? 19.708 -11.232 13.484 1.00 9.71 105 PRO A N 1
ATOM 764 C CA . PRO A 1 105 ? 18.374 -11.838 13.437 1.00 10.60 105 PRO A CA 1
ATOM 765 C C . PRO A 1 105 ? 17.979 -12.523 14.735 1.00 11.84 105 PRO A C 1
ATOM 766 O O . PRO A 1 105 ? 18.820 -12.789 15.587 1.00 9.79 105 PRO A O 1
ATOM 770 N N . PHE A 1 106 ? 16.692 -12.809 14.882 1.00 12.64 106 PHE A N 1
ATOM 771 C CA . PHE A 1 106 ? 16.212 -13.480 16.078 1.00 15.66 106 PHE A CA 1
ATOM 772 C C . PHE A 1 106 ? 16.742 -14.913 16.115 1.00 17.65 106 PHE A C 1
ATOM 773 O O . PHE A 1 106 ? 17.212 -15.376 17.153 1.00 17.06 106 PHE A O 1
ATOM 781 N N . ASP A 1 107 ? 16.668 -15.604 14.979 1.00 25.05 107 ASP A N 1
ATOM 782 C CA . ASP A 1 107 ? 17.124 -16.992 14.884 1.00 28.12 107 ASP A CA 1
ATOM 783 C C . ASP A 1 107 ? 18.434 -17.182 14.125 1.00 29.94 107 ASP A C 1
ATOM 784 O O . ASP A 1 107 ? 18.756 -16.423 13.214 1.00 31.14 107 ASP A O 1
ATOM 789 N N . TYR A 1 108 ? 19.181 -18.215 14.502 1.00 32.38 108 TYR A N 1
ATOM 790 C CA . TYR A 1 108 ? 20.454 -18.515 13.866 1.00 33.78 108 TYR A CA 1
ATOM 791 C C . TYR A 1 108 ? 20.470 -19.891 13.213 1.00 34.86 108 TYR A C 1
ATOM 792 O O . TYR A 1 108 ? 21.437 -20.252 12.542 1.00 35.03 108 TYR A O 1
ATOM 801 N N . ASN A 1 109 ? 19.400 -20.655 13.412 1.00 97.89 109 ASN A N 1
ATOM 802 C CA . ASN A 1 109 ? 19.305 -21.989 12.834 1.00 99.22 109 ASN A CA 1
ATOM 803 C C . ASN A 1 109 ? 19.439 -21.908 11.322 1.00 99.27 109 ASN A C 1
ATOM 804 O O . ASN A 1 109 ? 20.017 -22.794 10.693 1.00 99.75 109 ASN A O 1
ATOM 809 N N . TRP A 1 110 ? 18.900 -20.841 10.741 1.00 89.00 110 TRP A N 1
ATOM 810 C CA . TRP A 1 110 ? 18.975 -20.648 9.301 1.00 88.94 110 TRP A CA 1
ATOM 811 C C . TRP A 1 110 ? 19.434 -19.234 8.974 1.00 86.77 110 TRP A C 1
ATOM 812 O O . TRP A 1 110 ? 19.385 -18.809 7.819 1.00 87.57 110 TRP A O 1
ATOM 823 N N . TYR A 1 111 ? 19.888 -18.508 9.992 1.00 31.00 111 TYR A N 1
ATOM 824 C CA . TYR A 1 111 ? 20.347 -17.139 9.800 1.00 27.42 111 TYR A CA 1
ATOM 825 C C . TYR A 1 111 ? 21.615 -16.877 10.612 1.00 25.35 111 TYR A C 1
ATOM 826 O O . TYR A 1 111 ? 21.851 -17.496 11.649 1.00 26.88 111 TYR A O 1
ATOM 835 N N . SER A 1 112 ? 22.431 -15.957 10.123 1.00 18.89 112 SER A N 1
ATOM 836 C CA . SER A 1 112 ? 23.669 -15.574 10.791 1.00 14.29 112 SER A CA 1
ATOM 837 C C . SER A 1 112 ? 23.619 -14.069 10.915 1.00 11.03 112 SER A C 1
ATOM 838 O O . SER A 1 112 ? 22.693 -13.443 10.406 1.00 10.76 112 SER A O 1
ATOM 841 N N . ASN A 1 113 ? 24.611 -13.494 11.591 1.00 7.72 113 ASN A N 1
ATOM 842 C CA . ASN A 1 113 ? 24.711 -12.045 11.720 1.00 7.34 113 ASN A CA 1
ATOM 843 C C . ASN A 1 113 ? 25.445 -11.607 10.461 1.00 5.79 113 ASN A C 1
ATOM 844 O O . ASN A 1 113 ? 26.268 -12.355 9.939 1.00 6.60 113 ASN A O 1
ATOM 849 N N . TRP A 1 114 ? 25.141 -10.416 9.962 1.00 11.29 114 TRP A N 1
ATOM 850 C CA . TRP A 1 114 ? 25.835 -9.892 8.790 1.00 10.44 114 TRP A CA 1
ATOM 851 C C . TRP A 1 114 ? 26.044 -8.403 8.989 1.00 10.80 114 TRP A C 1
ATOM 852 O O . TRP A 1 114 ? 25.354 -7.775 9.792 1.00 10.76 114 TRP A O 1
ATOM 863 N N . TRP A 1 115 ? 27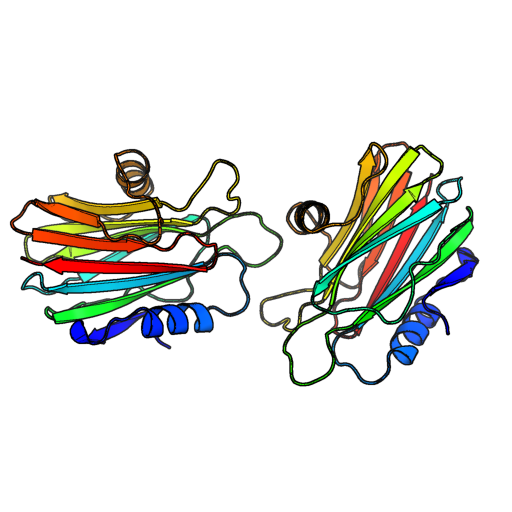.000 -7.839 8.259 1.00 6.45 115 TRP A N 1
ATOM 864 C CA . TRP A 1 115 ? 27.292 -6.419 8.360 1.00 7.46 115 TRP A CA 1
ATOM 865 C C . TRP A 1 115 ? 28.087 -5.948 7.147 1.00 7.29 115 TRP A C 1
ATOM 866 O O . TRP A 1 115 ? 28.639 -6.754 6.400 1.00 8.18 115 TRP A O 1
ATOM 877 N N . ASP A 1 116 ? 28.125 -4.637 6.949 1.00 10.72 116 ASP A N 1
ATOM 878 C CA . ASP A 1 116 ? 28.896 -4.068 5.856 1.00 9.59 116 ASP A CA 1
ATOM 879 C C . ASP A 1 116 ? 29.013 -2.566 6.021 1.00 10.18 116 ASP A C 1
ATOM 880 O O . ASP A 1 116 ? 28.244 -1.943 6.752 1.00 9.65 116 ASP A O 1
ATOM 885 N N . VAL A 1 117 ? 29.993 -1.998 5.328 1.00 6.48 117 VAL A N 1
ATOM 886 C CA . VAL A 1 117 ? 30.253 -0.566 5.358 1.00 7.26 117 VAL A CA 1
ATOM 887 C C . VAL A 1 117 ? 30.497 -0.161 3.918 1.00 7.91 117 VAL A C 1
ATOM 888 O O . VAL A 1 117 ? 31.145 -0.894 3.166 1.00 9.42 117 VAL A O 1
ATOM 892 N N . LYS A 1 118 ? 29.979 0.999 3.531 1.00 13.17 118 LYS A N 1
ATOM 893 C CA . LYS A 1 118 ? 30.149 1.475 2.167 1.00 13.60 118 LYS A CA 1
ATOM 894 C C . LYS A 1 118 ? 30.075 2.993 2.091 1.00 13.96 118 LYS A C 1
ATOM 895 O O . LYS A 1 118 ? 29.406 3.637 2.901 1.00 13.79 118 LYS A O 1
ATOM 901 N N . ILE A 1 119 ? 30.778 3.571 1.125 1.00 10.47 119 ILE A N 1
ATOM 902 C CA . ILE A 1 119 ? 30.729 5.016 0.973 1.00 10.82 119 ILE A CA 1
ATOM 903 C C . ILE A 1 119 ? 29.847 5.376 -0.207 1.00 10.80 119 ILE A C 1
ATOM 904 O O . ILE A 1 119 ? 29.990 4.807 -1.294 1.00 12.38 119 ILE A O 1
ATOM 909 N N . TYR A 1 120 ? 28.923 6.307 0.018 1.00 13.09 120 TYR A N 1
ATOM 910 C CA . TYR A 1 120 ? 28.014 6.764 -1.028 1.00 14.21 120 TYR A CA 1
ATOM 911 C C . TYR A 1 120 ? 28.326 8.216 -1.340 1.00 15.33 120 TYR A C 1
ATOM 912 O O . TYR A 1 120 ? 28.618 9.000 -0.439 1.00 15.18 120 TYR A O 1
ATOM 921 N N . SER A 1 121 ? 28.262 8.574 -2.618 1.00 15.37 121 SER A N 1
ATOM 922 C CA . SER A 1 121 ? 28.540 9.945 -3.025 1.00 16.42 121 SER A CA 1
ATOM 923 C C . SER A 1 121 ? 27.472 10.904 -2.506 1.00 15.69 121 SER A C 1
ATOM 924 O O . SER A 1 121 ? 26.276 10.615 -2.568 1.00 14.76 121 SER A O 1
ATOM 927 N N . GLY A 1 122 ? 27.914 12.045 -1.992 1.00 18.21 122 GLY A N 1
ATOM 928 C CA . GLY A 1 122 ? 26.987 13.040 -1.492 1.00 18.96 122 GLY A CA 1
ATOM 929 C C . GLY A 1 122 ? 26.421 12.755 -0.116 1.00 19.75 122 GLY A C 1
ATOM 930 O O . GLY A 1 122 ? 26.944 11.929 0.634 1.00 19.58 122 GLY A O 1
ATOM 931 N N . LYS A 1 123 ? 25.341 13.457 0.207 1.00 19.21 123 LYS A N 1
ATOM 932 C CA . LYS A 1 123 ? 24.659 13.325 1.489 1.00 20.16 123 LYS A CA 1
ATOM 933 C C . LYS A 1 123 ? 23.474 12.381 1.315 1.00 19.65 123 LYS A C 1
ATOM 934 O O . LYS A 1 123 ? 22.473 12.746 0.704 1.00 20.09 123 LYS A O 1
ATOM 940 N N . ARG A 1 124 ? 23.586 11.169 1.850 1.00 15.29 124 ARG A N 1
ATOM 941 C CA . ARG A 1 124 ? 22.510 10.195 1.717 1.00 15.37 124 ARG A CA 1
ATOM 942 C C . ARG A 1 124 ? 22.029 9.689 3.072 1.00 14.95 124 ARG A C 1
ATOM 943 O O . ARG A 1 124 ? 22.815 9.195 3.881 1.00 14.45 124 ARG A O 1
ATOM 951 N N . ARG A 1 125 ? 20.730 9.817 3.314 1.00 15.65 125 ARG A N 1
ATOM 952 C CA . ARG A 1 125 ? 20.157 9.371 4.573 1.00 14.76 125 ARG A CA 1
ATOM 953 C C . ARG A 1 125 ? 19.999 7.858 4.581 1.00 13.73 125 ARG A C 1
ATOM 954 O O . ARG A 1 125 ? 19.908 7.221 3.529 1.00 12.34 125 ARG A O 1
ATOM 962 N N . ALA A 1 126 ? 19.979 7.281 5.774 1.00 13.20 126 ALA A N 1
ATOM 963 C CA . ALA A 1 126 ? 19.815 5.842 5.900 1.00 13.44 126 ALA A CA 1
ATOM 964 C C . ALA A 1 126 ? 18.341 5.521 5.697 1.00 13.05 126 ALA A C 1
ATOM 965 O O . ALA A 1 126 ? 17.471 6.255 6.160 1.00 14.51 126 ALA A O 1
ATOM 967 N N . ASP A 1 127 ? 18.071 4.436 4.986 1.00 14.54 127 ASP A N 1
ATOM 968 C CA . ASP A 1 127 ? 16.708 4.001 4.723 1.00 15.73 127 ASP A CA 1
ATOM 969 C C . ASP A 1 127 ? 16.718 2.553 4.256 1.00 16.17 127 ASP A C 1
ATOM 970 O O . ASP A 1 127 ? 17.775 1.929 4.181 1.00 17.09 127 ASP A O 1
ATOM 975 N N . GLN A 1 128 ? 15.537 2.026 3.952 1.00 16.60 128 GLN A N 1
ATOM 976 C CA . GLN A 1 128 ? 15.394 0.648 3.493 1.00 16.56 128 GLN A CA 1
ATOM 977 C C . GLN A 1 128 ? 16.295 0.391 2.294 1.00 15.65 128 GLN A C 1
ATOM 978 O O . GLN A 1 128 ? 16.901 -0.677 2.174 1.00 15.27 128 GLN A O 1
ATOM 984 N N . GLY A 1 129 ? 16.371 1.379 1.408 1.00 16.24 129 GLY A N 1
ATOM 985 C CA . GLY A 1 129 ? 17.194 1.260 0.221 1.00 14.44 129 GLY A CA 1
ATOM 986 C C . GLY A 1 129 ? 18.663 1.046 0.534 1.00 14.95 129 GLY A C 1
ATOM 987 O O . GLY A 1 129 ? 19.316 0.222 -0.102 1.00 14.83 129 GLY A O 1
ATOM 988 N N . MET A 1 130 ? 19.190 1.797 1.497 1.00 14.42 130 MET A N 1
ATOM 989 C CA . MET A 1 130 ? 20.592 1.661 1.881 1.00 14.91 130 MET A CA 1
ATOM 990 C C . MET A 1 130 ? 20.778 0.311 2.562 1.00 13.07 130 MET A C 1
ATOM 991 O O . MET A 1 130 ? 21.784 -0.369 2.348 1.00 14.09 130 MET A O 1
ATOM 996 N N . TYR A 1 131 ? 19.807 -0.073 3.388 1.00 8.82 131 TYR A N 1
ATOM 997 C CA . TYR A 1 131 ? 19.878 -1.359 4.070 1.00 9.17 131 TYR A CA 1
ATOM 998 C C . TYR A 1 131 ? 19.989 -2.492 3.051 1.00 9.81 131 TYR A C 1
ATOM 999 O O . TYR A 1 131 ? 20.864 -3.350 3.166 1.00 9.78 131 TYR A O 1
ATOM 1008 N N . GLU A 1 132 ? 19.111 -2.487 2.049 1.00 11.21 132 GLU A N 1
ATOM 1009 C CA . GLU A 1 132 ? 19.127 -3.530 1.027 1.00 11.41 132 GLU A CA 1
ATOM 1010 C C . GLU A 1 132 ? 20.397 -3.519 0.187 1.00 9.85 132 GLU A C 1
ATOM 1011 O O . GLU A 1 132 ? 20.888 -4.569 -0.212 1.00 11.91 132 GLU A O 1
ATOM 1017 N N . ASP A 1 133 ? 20.933 -2.333 -0.083 1.00 11.25 133 ASP A N 1
ATOM 1018 C CA . ASP A 1 133 ? 22.153 -2.243 -0.868 1.00 11.27 133 ASP A CA 1
ATOM 1019 C C . ASP A 1 133 ? 23.288 -2.941 -0.125 1.00 11.82 133 ASP A C 1
ATOM 1020 O O . ASP A 1 133 ? 24.106 -3.639 -0.727 1.00 12.49 133 ASP A O 1
ATOM 1025 N N . LEU A 1 134 ? 23.325 -2.743 1.189 1.00 13.37 134 LEU A N 1
ATOM 1026 C CA . LEU A 1 134 ? 24.363 -3.325 2.029 1.00 13.86 134 LEU A CA 1
ATOM 1027 C C . LEU A 1 134 ? 24.119 -4.791 2.415 1.00 13.40 134 LEU A C 1
ATOM 1028 O O . LEU A 1 134 ? 25.057 -5.583 2.468 1.00 14.19 134 LEU A O 1
ATOM 1033 N N . TYR A 1 135 ? 22.871 -5.156 2.682 1.00 8.45 135 TYR A N 1
ATOM 1034 C CA . TYR A 1 135 ? 22.574 -6.535 3.073 1.00 9.50 135 TYR A CA 1
ATOM 1035 C C . TYR A 1 135 ? 22.523 -7.507 1.901 1.00 10.41 135 TYR A C 1
ATOM 1036 O O . TYR A 1 135 ? 22.939 -8.658 2.028 1.00 10.05 135 TYR A O 1
ATOM 1045 N N . TYR A 1 136 ? 22.000 -7.054 0.766 1.00 16.02 136 TYR A N 1
ATOM 1046 C CA . TYR A 1 136 ? 21.901 -7.924 -0.397 1.00 17.21 136 TYR A CA 1
ATOM 1047 C C . TYR A 1 136 ? 22.993 -7.692 -1.424 1.00 18.40 136 TYR A C 1
ATOM 1048 O O . TYR A 1 136 ? 22.850 -8.069 -2.585 1.00 19.55 136 TYR A O 1
ATOM 1057 N N . GLY A 1 137 ? 24.077 -7.059 -0.991 1.00 18.71 137 GLY A N 1
ATOM 1058 C CA . GLY A 1 137 ? 25.192 -6.818 -1.884 1.00 19.32 137 GLY A CA 1
ATOM 1059 C C . GLY A 1 137 ? 26.201 -7.929 -1.672 1.00 19.97 137 GLY A C 1
ATOM 1060 O O . GLY A 1 137 ? 26.157 -8.962 -2.342 1.00 21.18 137 GLY A O 1
ATOM 1061 N N . ASN A 1 138 ? 27.101 -7.717 -0.718 1.00 14.68 138 ASN A N 1
ATOM 1062 C CA . ASN A 1 138 ? 28.133 -8.688 -0.379 1.00 13.14 138 ASN A CA 1
ATOM 1063 C C . ASN A 1 138 ? 28.633 -8.368 1.028 1.00 10.77 138 ASN A C 1
ATOM 1064 O O . ASN A 1 138 ? 29.790 -8.008 1.232 1.00 9.92 138 ASN A O 1
ATOM 1069 N N . PRO A 1 139 ? 27.746 -8.496 2.024 1.00 8.94 139 PRO A N 1
ATOM 1070 C CA . PRO A 1 139 ? 28.095 -8.214 3.416 1.00 7.44 139 PRO A CA 1
ATOM 1071 C C . PRO A 1 139 ? 29.016 -9.248 4.044 1.00 7.54 139 PRO A C 1
ATOM 1072 O O . PRO A 1 139 ? 29.094 -10.401 3.599 1.00 7.67 139 PRO A O 1
ATOM 1076 N N . TYR A 1 140 ? 29.723 -8.824 5.081 1.00 8.99 140 TYR A N 1
ATOM 1077 C CA . TYR A 1 140 ? 30.595 -9.729 5.798 1.00 9.55 140 TYR A CA 1
ATOM 1078 C C . TYR A 1 140 ? 29.682 -10.444 6.778 1.00 8.57 140 TYR A C 1
ATOM 1079 O O . TYR A 1 140 ? 28.583 -9.967 7.072 1.00 7.47 140 TYR A O 1
ATOM 1088 N N . ARG A 1 141 ? 30.120 -11.589 7.275 1.00 8.29 141 ARG A N 1
ATOM 1089 C CA . ARG A 1 141 ? 29.310 -12.312 8.237 1.00 7.49 141 ARG A CA 1
ATOM 1090 C C . ARG A 1 141 ? 29.841 -11.999 9.630 1.00 8.14 141 ARG A C 1
ATOM 1091 O O . ARG A 1 141 ? 31.019 -11.678 9.796 1.00 8.52 141 ARG A O 1
ATOM 1099 N N . GLY A 1 142 ? 28.965 -12.038 10.627 1.00 6.95 142 GLY A N 1
ATOM 1100 C CA . GLY A 1 142 ? 29.433 -11.836 11.984 1.00 8.52 142 GLY A CA 1
ATOM 1101 C C . GLY A 1 142 ? 30.059 -13.190 12.265 1.00 9.25 142 GLY A C 1
ATOM 1102 O O . GLY A 1 142 ? 29.366 -14.124 12.662 1.00 11.21 142 GLY A O 1
ATOM 1103 N N . ASP A 1 143 ? 31.366 -13.299 12.050 1.00 10.29 143 ASP A N 1
ATOM 1104 C CA . ASP A 1 143 ? 32.080 -14.564 12.221 1.00 9.87 143 ASP A CA 1
ATOM 1105 C C . ASP A 1 143 ? 33.241 -14.526 13.207 1.00 10.73 143 ASP A C 1
ATOM 1106 O O . ASP A 1 143 ? 34.076 -15.437 13.219 1.00 11.38 143 ASP A O 1
ATOM 1111 N N . ASN A 1 144 ? 33.293 -13.474 14.020 1.00 9.59 144 ASN A N 1
ATOM 1112 C CA . ASN A 1 144 ? 34.343 -13.287 15.015 1.00 9.34 144 ASN A CA 1
ATOM 1113 C C . ASN A 1 144 ? 35.712 -13.102 14.356 1.00 9.68 144 ASN A C 1
ATOM 1114 O O . ASN A 1 144 ? 36.750 -13.284 14.994 1.00 10.12 144 ASN A O 1
ATOM 1119 N N . GLY A 1 145 ? 35.703 -12.732 13.079 1.00 12.33 145 GLY A N 1
ATOM 1120 C CA . GLY A 1 145 ? 36.944 -12.521 12.353 1.00 11.67 145 GLY A CA 1
ATOM 1121 C C . GLY A 1 145 ? 37.054 -11.108 11.807 1.00 13.06 145 GLY A C 1
ATOM 1122 O O . GLY A 1 145 ? 36.046 -10.422 11.629 1.00 11.92 145 GLY A O 1
ATOM 1123 N N . TRP A 1 146 ? 38.275 -10.661 11.530 1.00 13.35 146 TRP A N 1
ATOM 1124 C CA . TRP A 1 146 ? 38.455 -9.316 11.005 1.00 15.17 146 TRP A CA 1
ATOM 1125 C C . TRP A 1 146 ? 38.434 -9.317 9.486 1.00 14.03 146 TRP A C 1
ATOM 1126 O O . TRP A 1 146 ? 38.916 -10.250 8.847 1.00 14.20 146 TRP A O 1
ATOM 1137 N N . HIS A 1 147 ? 37.853 -8.270 8.912 1.00 10.68 147 HIS A N 1
ATOM 1138 C CA . HIS A 1 147 ? 37.753 -8.155 7.465 1.00 12.04 147 HIS A CA 1
ATOM 1139 C C . HIS A 1 147 ? 38.123 -6.734 7.054 1.00 12.74 147 HIS A C 1
ATOM 1140 O O . HIS A 1 147 ? 37.872 -5.778 7.791 1.00 11.73 147 HIS A O 1
ATOM 1147 N N . GLU A 1 148 ? 38.734 -6.589 5.884 1.00 17.52 148 GLU A N 1
ATOM 1148 C CA . GLU A 1 148 ? 39.133 -5.265 5.428 1.00 18.83 148 GLU A CA 1
ATOM 1149 C C . GLU A 1 148 ? 39.008 -5.132 3.924 1.00 19.32 148 GLU A C 1
ATOM 1150 O O . GLU A 1 148 ? 39.116 -6.116 3.194 1.00 19.72 148 GLU A O 1
ATOM 1156 N N . LYS A 1 149 ? 38.773 -3.908 3.467 1.00 16.65 149 LYS A N 1
ATOM 1157 C CA . LYS A 1 149 ? 38.629 -3.640 2.042 1.00 16.45 149 LYS A CA 1
ATOM 1158 C C . LYS A 1 149 ? 38.758 -2.155 1.762 1.00 16.17 149 LYS A C 1
ATOM 1159 O O . LYS A 1 149 ? 38.617 -1.320 2.657 1.00 14.83 149 LYS A O 1
ATOM 1165 N N . ASN A 1 150 ? 39.034 -1.836 0.507 1.00 18.06 150 ASN A N 1
ATOM 1166 C CA . ASN A 1 150 ? 39.163 -0.455 0.083 1.00 18.45 150 ASN A CA 1
ATOM 1167 C C . ASN A 1 150 ? 37.740 0.051 -0.125 1.00 18.25 150 ASN A C 1
ATOM 1168 O O . ASN A 1 150 ? 36.935 -0.619 -0.767 1.00 17.25 150 ASN A O 1
ATOM 1173 N N . LEU A 1 151 ? 37.425 1.219 0.429 1.00 14.60 151 LEU A N 1
ATOM 1174 C CA . LEU A 1 151 ? 36.089 1.792 0.286 1.00 14.88 151 LEU A CA 1
ATOM 1175 C C . LEU A 1 151 ? 36.045 2.797 -0.850 1.00 15.25 151 LEU A C 1
ATOM 1176 O O . LEU A 1 151 ? 34.985 3.334 -1.167 1.00 15.02 151 LEU A O 1
ATOM 1181 N N . GLY A 1 152 ? 37.198 3.056 -1.454 1.00 20.46 152 GLY A N 1
ATOM 1182 C CA . GLY A 1 152 ? 37.256 4.044 -2.513 1.00 20.67 152 GLY A CA 1
ATOM 1183 C C . GLY A 1 152 ? 37.451 5.390 -1.839 1.00 21.14 152 GLY A C 1
ATOM 1184 O O . GLY A 1 152 ? 37.477 5.467 -0.611 1.00 21.40 152 GLY A O 1
ATOM 1185 N N . TYR A 1 153 ? 37.589 6.450 -2.628 1.00 16.25 153 TYR A N 1
ATOM 1186 C CA . TYR A 1 153 ? 37.782 7.796 -2.091 1.00 17.62 153 TYR A CA 1
ATOM 1187 C C . TYR A 1 153 ? 39.001 7.906 -1.177 1.00 17.41 153 TYR A C 1
ATOM 1188 O O . TYR A 1 153 ? 39.052 8.774 -0.307 1.00 17.90 153 TYR A O 1
ATOM 1197 N N . GLY A 1 154 ? 39.977 7.023 -1.371 1.00 23.66 154 GLY A N 1
ATOM 1198 C CA . GLY A 1 154 ? 41.179 7.064 -0.557 1.00 22.81 154 GLY A CA 1
ATOM 1199 C C . GLY A 1 154 ? 41.018 6.530 0.855 1.00 21.84 154 GLY A C 1
ATOM 1200 O O . GLY A 1 154 ? 41.923 6.658 1.680 1.00 23.37 154 GLY A O 1
ATOM 1201 N N . LEU A 1 155 ? 39.868 5.931 1.140 1.00 12.10 155 LEU A N 1
ATOM 1202 C CA . LEU A 1 155 ? 39.611 5.378 2.461 1.00 12.44 155 LEU A CA 1
ATOM 1203 C C . LEU A 1 155 ? 39.437 3.866 2.415 1.00 12.16 155 LEU A C 1
ATOM 1204 O O . LEU A 1 155 ? 39.123 3.286 1.372 1.00 12.83 155 LEU A O 1
ATOM 1209 N N . ARG A 1 156 ? 39.661 3.223 3.549 1.00 14.93 156 ARG A N 1
ATOM 1210 C CA . ARG A 1 156 ? 39.463 1.786 3.626 1.00 17.30 156 ARG A CA 1
ATOM 1211 C C . ARG A 1 156 ? 38.912 1.484 5.005 1.00 15.14 156 ARG A C 1
ATOM 1212 O O . ARG A 1 156 ? 38.904 2.344 5.885 1.00 14.53 156 ARG A O 1
ATOM 1220 N N . MET A 1 157 ? 38.438 0.266 5.197 1.00 13.18 157 MET A N 1
ATOM 1221 C CA . MET A 1 157 ? 37.898 -0.083 6.490 1.00 12.79 157 MET A CA 1
ATOM 1222 C C . MET A 1 157 ? 38.341 -1.460 6.919 1.00 12.31 157 MET A C 1
ATOM 1223 O O . MET A 1 157 ? 38.624 -2.330 6.095 1.00 10.17 157 MET A O 1
ATOM 1228 N N . LYS A 1 158 ? 38.436 -1.629 8.228 1.00 12.42 158 LYS A N 1
ATOM 1229 C CA . LYS A 1 158 ? 38.782 -2.911 8.806 1.00 12.21 158 LYS A CA 1
ATOM 1230 C C . LYS A 1 158 ? 37.827 -3.014 9.976 1.00 12.27 158 LYS A C 1
ATOM 1231 O O . LYS A 1 158 ? 37.654 -2.049 10.725 1.00 11.60 158 LYS A O 1
ATOM 1237 N N . GLY A 1 159 ? 37.183 -4.163 10.112 1.00 11.23 159 GLY A N 1
ATOM 1238 C CA . GLY A 1 159 ? 36.243 -4.329 11.202 1.00 10.13 159 GLY A CA 1
ATOM 1239 C C . GLY A 1 159 ? 35.952 -5.776 11.515 1.00 10.14 159 GLY A C 1
ATOM 1240 O O . GLY A 1 159 ? 36.419 -6.685 10.828 1.00 9.98 159 GLY A O 1
ATOM 1241 N N . ILE A 1 160 ? 35.178 -5.985 12.572 1.00 7.58 160 ILE A N 1
ATOM 1242 C CA . ILE A 1 160 ? 34.819 -7.324 12.997 1.00 7.65 160 ILE A CA 1
ATOM 1243 C C . ILE A 1 160 ? 33.446 -7.262 13.633 1.00 7.40 160 ILE A C 1
ATOM 1244 O O . ILE A 1 160 ? 33.062 -6.241 14.187 1.00 6.55 160 ILE A O 1
ATOM 1249 N N . MET A 1 161 ? 32.688 -8.338 13.484 1.00 5.81 161 MET A N 1
ATOM 1250 C CA . MET A 1 161 ? 31.382 -8.418 14.110 1.00 6.81 161 MET A CA 1
ATOM 1251 C C . MET A 1 161 ? 31.293 -9.814 14.708 1.00 7.66 161 MET A C 1
ATOM 1252 O O . MET A 1 161 ? 31.636 -10.800 14.051 1.00 8.84 161 MET A O 1
ATOM 1257 N N . THR A 1 162 ? 30.856 -9.918 15.955 1.00 8.73 162 THR A N 1
ATOM 1258 C CA . THR A 1 162 ? 30.768 -11.236 16.558 1.00 9.37 162 THR A CA 1
ATOM 1259 C C . THR A 1 162 ? 29.555 -12.010 16.047 1.00 10.42 162 THR A C 1
ATOM 1260 O O . THR A 1 162 ? 28.672 -11.449 15.391 1.00 11.04 162 THR A O 1
ATOM 1264 N N . SER A 1 163 ? 29.520 -13.299 16.358 1.00 10.82 163 SER A N 1
ATOM 1265 C CA . SER A 1 163 ? 28.482 -14.194 15.857 1.00 12.55 163 SER A CA 1
ATOM 1266 C C . SER A 1 163 ? 27.221 -14.464 16.670 1.00 14.33 163 SER A C 1
ATOM 1267 O O . SER A 1 163 ? 26.266 -15.020 16.131 1.00 16.32 163 SER A O 1
ATOM 1270 N N . ALA A 1 164 ? 27.203 -14.083 17.942 1.00 13.43 164 ALA A N 1
ATOM 1271 C CA . ALA A 1 164 ? 26.049 -14.369 18.796 1.00 13.77 164 ALA A CA 1
ATOM 1272 C C . ALA A 1 164 ? 24.964 -13.295 18.907 1.00 12.43 164 ALA A C 1
ATOM 1273 O O . ALA A 1 164 ? 25.086 -12.209 18.348 1.00 11.60 164 ALA A O 1
ATOM 1275 N N . GLY A 1 165 ? 23.909 -13.628 19.651 1.00 13.91 165 GLY A N 1
ATOM 1276 C CA . GLY A 1 165 ? 22.774 -12.732 19.842 1.00 13.15 165 GLY A CA 1
ATOM 1277 C C . GLY A 1 165 ? 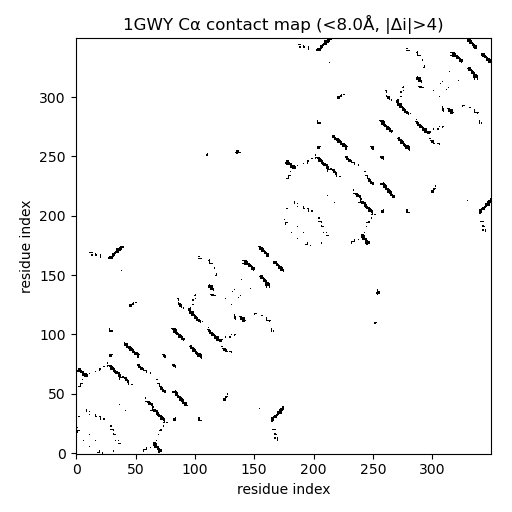23.087 -11.413 20.517 1.00 11.27 165 GLY A C 1
ATOM 1278 O O . GLY A 1 165 ? 22.360 -10.432 20.351 1.00 10.58 165 GLY A O 1
ATOM 1279 N N . GLU A 1 166 ? 24.149 -11.401 21.313 1.00 12.09 166 GLU A N 1
ATOM 1280 C CA . GLU A 1 166 ? 24.597 -10.194 21.991 1.00 11.16 166 GLU A CA 1
ATOM 1281 C C . GLU A 1 166 ? 25.880 -9.885 21.230 1.00 11.63 166 GLU A C 1
ATOM 1282 O O . GLU A 1 166 ? 26.967 -10.309 21.616 1.00 11.77 166 GLU A O 1
ATOM 1288 N N . ALA A 1 167 ? 25.729 -9.151 20.132 1.00 12.19 167 ALA A N 1
ATOM 1289 C CA . ALA A 1 167 ? 26.830 -8.822 19.239 1.00 12.38 167 ALA A CA 1
ATOM 1290 C C . ALA A 1 167 ? 27.629 -7.550 19.488 1.00 12.04 167 ALA A C 1
ATOM 1291 O O . ALA A 1 167 ? 27.125 -6.555 20.006 1.00 11.58 167 ALA A O 1
ATOM 1293 N N . LYS A 1 168 ? 28.894 -7.608 19.087 1.00 10.52 168 LYS A N 1
ATOM 1294 C CA . LYS A 1 168 ? 29.808 -6.484 19.184 1.00 10.54 168 LYS A CA 1
ATOM 1295 C C . LYS A 1 168 ? 30.365 -6.267 17.780 1.00 10.25 168 LYS A C 1
ATOM 1296 O O . LYS A 1 168 ? 30.699 -7.227 17.082 1.00 9.51 168 LYS A O 1
ATOM 1302 N N . MET A 1 169 ? 30.436 -5.013 17.353 1.00 9.12 169 MET A N 1
ATOM 1303 C CA . MET A 1 169 ? 30.968 -4.707 16.032 1.00 9.53 169 MET A CA 1
ATOM 1304 C C . MET A 1 169 ? 31.908 -3.519 16.155 1.00 9.79 169 MET A C 1
ATOM 1305 O O . MET A 1 169 ? 31.494 -2.435 16.557 1.00 8.29 169 MET A O 1
ATOM 1310 N N . GLN A 1 170 ? 33.175 -3.742 15.816 1.00 9.01 170 GLN A N 1
ATOM 1311 C CA . GLN A 1 170 ? 34.197 -2.711 15.880 1.00 8.64 170 GLN A CA 1
ATOM 1312 C C . GLN A 1 170 ? 34.752 -2.477 14.484 1.00 8.21 170 GLN A C 1
ATOM 1313 O O . GLN A 1 170 ? 35.207 -3.412 13.828 1.00 10.72 170 GLN A O 1
ATOM 1319 N N . ILE A 1 171 ? 34.727 -1.222 14.052 1.00 10.91 171 ILE A N 1
ATOM 1320 C CA . ILE A 1 171 ? 35.199 -0.851 12.723 1.00 10.71 171 ILE A CA 1
ATOM 1321 C C . ILE A 1 171 ? 36.110 0.370 12.764 1.00 11.23 171 ILE A C 1
ATOM 1322 O O . ILE A 1 171 ? 35.899 1.279 13.565 1.00 11.77 171 ILE A O 1
ATOM 1327 N N . LYS A 1 172 ? 37.125 0.382 11.905 1.00 9.06 172 LYS A N 1
ATOM 1328 C CA . LYS A 1 172 ? 38.024 1.523 11.817 1.00 8.83 172 LYS A CA 1
ATOM 1329 C C . LYS A 1 172 ? 38.066 2.029 10.372 1.00 9.79 172 LYS A C 1
ATOM 1330 O O . LYS A 1 172 ? 38.262 1.250 9.438 1.00 11.36 172 LYS A O 1
ATOM 1336 N N . ILE A 1 173 ? 37.859 3.329 10.193 1.00 8.83 173 ILE A N 1
ATOM 1337 C CA . ILE A 1 173 ? 37.905 3.937 8.868 1.00 8.89 173 ILE A CA 1
ATOM 1338 C C . ILE A 1 173 ? 39.196 4.744 8.808 1.00 10.23 173 ILE A C 1
ATOM 1339 O O . ILE A 1 173 ? 39.367 5.709 9.552 1.00 9.17 173 ILE A O 1
ATOM 1344 N N . SER A 1 174 ? 40.109 4.345 7.929 1.00 11.88 174 SER A N 1
ATOM 1345 C CA . SER A 1 174 ? 41.389 5.036 7.823 1.00 13.46 174 SER A CA 1
ATOM 1346 C C . SER A 1 174 ? 41.674 5.592 6.432 1.00 13.98 174 SER A C 1
ATOM 1347 O O . SER A 1 174 ? 41.212 5.051 5.425 1.00 14.66 174 SER A O 1
ATOM 1350 N N . ARG A 1 175 ? 42.441 6.678 6.390 1.00 19.42 175 ARG A N 1
ATOM 1351 C CA . ARG A 1 175 ? 42.841 7.289 5.128 1.00 20.35 175 ARG A CA 1
ATOM 1352 C C . ARG A 1 175 ? 44.232 6.735 4.829 1.00 21.51 175 ARG A C 1
ATOM 1353 O O . ARG A 1 175 ? 44.788 6.073 5.735 1.00 22.31 175 ARG A O 1
ATOM 1362 N N . ALA B 1 1 ? 3.527 -30.750 8.477 1.00 44.99 1 ALA B N 1
ATOM 1363 C CA . ALA B 1 1 ? 3.355 -29.413 7.840 1.00 43.45 1 ALA B CA 1
ATOM 1364 C C . ALA B 1 1 ? 2.192 -29.431 6.854 1.00 42.07 1 ALA B C 1
ATOM 1365 O O . ALA B 1 1 ? 1.466 -30.420 6.752 1.00 43.31 1 ALA B O 1
ATOM 1367 N N . LEU B 1 2 ? 2.018 -28.330 6.129 1.00 18.43 2 LEU B N 1
ATOM 1368 C CA . LEU B 1 2 ? 0.940 -28.228 5.157 1.00 16.36 2 LEU B CA 1
ATOM 1369 C C . LEU B 1 2 ? 1.456 -28.418 3.740 1.00 15.80 2 LEU B C 1
ATOM 1370 O O . LEU B 1 2 ? 0.919 -29.228 2.981 1.00 13.97 2 LEU B O 1
ATOM 1375 N N . ALA B 1 3 ? 2.494 -27.670 3.381 1.00 13.90 3 ALA B N 1
ATOM 1376 C CA . ALA B 1 3 ? 3.070 -27.787 2.049 1.00 13.04 3 ALA B CA 1
ATOM 1377 C C . ALA B 1 3 ? 3.613 -29.202 1.902 1.00 13.10 3 ALA B C 1
ATOM 1378 O O . ALA B 1 3 ? 4.251 -29.723 2.818 1.00 15.14 3 ALA B O 1
ATOM 1380 N N . GLY B 1 4 ? 3.347 -29.820 0.756 1.00 14.19 4 GLY B N 1
ATOM 1381 C CA . GLY B 1 4 ? 3.816 -31.169 0.515 1.00 15.22 4 GLY B CA 1
ATOM 1382 C C . GLY B 1 4 ? 2.752 -32.210 0.805 1.00 15.03 4 GLY B C 1
ATOM 1383 O O . GLY B 1 4 ? 3.010 -33.409 0.696 1.00 15.02 4 GLY B O 1
ATOM 1384 N N . THR B 1 5 ? 1.560 -31.755 1.182 1.00 13.90 5 THR B N 1
ATOM 1385 C CA . THR B 1 5 ? 0.464 -32.669 1.478 1.00 14.33 5 THR B CA 1
ATOM 1386 C C . THR B 1 5 ? -0.719 -32.380 0.577 1.00 14.41 5 THR B C 1
ATOM 1387 O O . THR B 1 5 ? -0.712 -31.416 -0.192 1.00 13.67 5 THR B O 1
ATOM 1391 N N . ILE B 1 6 ? -1.733 -33.232 0.684 1.00 16.58 6 ILE B N 1
ATOM 1392 C CA . ILE B 1 6 ? -2.955 -33.095 -0.086 1.00 16.61 6 ILE B CA 1
ATOM 1393 C C . ILE B 1 6 ? -4.110 -32.870 0.886 1.00 16.06 6 ILE B C 1
ATOM 1394 O O . ILE B 1 6 ? -4.114 -33.411 1.995 1.00 15.16 6 ILE B O 1
ATOM 1399 N N . ILE B 1 7 ? -5.076 -32.060 0.471 1.00 13.94 7 ILE B N 1
ATOM 1400 C CA . ILE B 1 7 ? -6.254 -31.780 1.285 1.00 13.38 7 ILE B CA 1
ATOM 1401 C C . ILE B 1 7 ? -7.476 -31.821 0.379 1.00 13.99 7 ILE B C 1
ATOM 1402 O O . ILE B 1 7 ? -7.347 -31.887 -0.844 1.00 13.56 7 ILE B O 1
ATOM 1407 N N . ALA B 1 8 ? -8.662 -31.790 0.976 1.00 12.98 8 ALA B N 1
ATOM 1408 C CA . ALA B 1 8 ? -9.890 -31.792 0.192 1.00 13.32 8 ALA B CA 1
ATOM 1409 C C . ALA B 1 8 ? -9.926 -30.492 -0.604 1.00 12.33 8 ALA B C 1
ATOM 1410 O O . ALA B 1 8 ? -9.698 -29.418 -0.049 1.00 13.73 8 ALA B O 1
ATOM 1412 N N . GLY B 1 9 ? -10.215 -30.590 -1.898 1.00 11.53 9 GLY B N 1
ATOM 1413 C CA . GLY B 1 9 ? -10.267 -29.405 -2.735 1.00 10.99 9 GLY B CA 1
ATOM 1414 C C . GLY B 1 9 ? -11.188 -28.319 -2.214 1.00 11.05 9 GLY B C 1
ATOM 1415 O O . GLY B 1 9 ? -10.890 -27.135 -2.327 1.00 9.73 9 GLY B O 1
ATOM 1416 N N . ALA B 1 10 ? -12.309 -28.729 -1.634 1.00 14.20 10 ALA B N 1
ATOM 1417 C CA . ALA B 1 10 ? -13.290 -27.790 -1.096 1.00 15.34 10 ALA B CA 1
ATOM 1418 C C . ALA B 1 10 ? -12.764 -26.983 0.088 1.00 15.77 10 ALA B C 1
ATOM 1419 O O . ALA B 1 10 ? -13.312 -25.930 0.422 1.00 17.63 10 ALA B O 1
ATOM 1421 N N . SER B 1 11 ? -11.707 -27.470 0.726 1.00 12.97 11 SER B N 1
ATOM 1422 C CA . SER B 1 11 ? -11.149 -26.780 1.887 1.00 13.02 11 SER B CA 1
ATOM 1423 C C . SER B 1 11 ? -9.988 -25.845 1.567 1.00 13.18 11 SER B C 1
ATOM 1424 O O . SER B 1 11 ? -9.448 -25.195 2.467 1.00 12.93 11 SER B O 1
ATOM 1427 N N . LEU B 1 12 ? -9.595 -25.781 0.297 1.00 13.30 12 LEU B N 1
ATOM 1428 C CA . LEU B 1 12 ? -8.495 -24.909 -0.106 1.00 13.44 12 LEU B CA 1
ATOM 1429 C C . LEU B 1 12 ? -8.967 -23.469 -0.032 1.00 11.49 12 LEU B C 1
ATOM 1430 O O . LEU B 1 12 ? -9.922 -23.086 -0.713 1.00 13.44 12 LEU B O 1
ATOM 1435 N N . THR B 1 13 ? -8.295 -22.674 0.795 1.00 10.62 13 THR B N 1
ATOM 1436 C CA . THR B 1 13 ? -8.654 -21.275 0.967 1.00 9.68 13 THR B CA 1
ATOM 1437 C C . THR B 1 13 ? -7.408 -20.421 1.130 1.00 10.06 13 THR B C 1
ATOM 1438 O O . THR B 1 13 ? -6.300 -20.938 1.254 1.00 10.46 13 THR B O 1
ATOM 1442 N N . PHE B 1 14 ? -7.598 -19.109 1.144 1.00 8.30 14 PHE B N 1
ATOM 1443 C CA . PHE B 1 14 ? -6.476 -18.199 1.325 1.00 8.86 14 PHE B CA 1
ATOM 1444 C C . PHE B 1 14 ? -5.941 -18.315 2.749 1.00 9.14 14 PHE B C 1
ATOM 1445 O O . PHE B 1 14 ? -4.762 -18.079 2.993 1.00 9.68 14 PHE B O 1
ATOM 1453 N N . GLN B 1 15 ? -6.805 -18.690 3.690 1.00 11.24 15 GLN B N 1
ATOM 1454 C CA . GLN B 1 15 ? -6.358 -18.865 5.069 1.00 10.69 15 GLN B CA 1
ATOM 1455 C C . GLN B 1 15 ? -5.372 -20.028 5.076 1.00 11.08 15 GLN B C 1
ATOM 1456 O O . GLN B 1 15 ? -4.298 -19.948 5.668 1.00 9.96 15 GLN B O 1
ATOM 1462 N N . VAL B 1 16 ? -5.746 -21.113 4.409 1.00 9.01 16 VAL B N 1
ATOM 1463 C CA . VAL B 1 16 ? -4.883 -22.288 4.327 1.00 8.84 16 VAL B CA 1
ATOM 1464 C C . VAL B 1 16 ? -3.539 -21.928 3.679 1.00 9.18 16 VAL B C 1
ATOM 1465 O O . VAL B 1 16 ? -2.476 -22.274 4.197 1.00 7.78 16 VAL B O 1
ATOM 1469 N N . LEU B 1 17 ? -3.581 -21.223 2.557 1.00 7.45 17 LEU B N 1
ATOM 1470 C CA . LEU B 1 17 ? -2.338 -20.860 1.884 1.00 9.06 17 LEU B CA 1
ATOM 1471 C C . LEU B 1 17 ? -1.484 -19.905 2.704 1.00 8.20 17 LEU B C 1
ATOM 1472 O O . LEU B 1 17 ? -0.258 -19.954 2.630 1.00 8.74 17 LEU B O 1
ATOM 1477 N N . ASP B 1 18 ? -2.118 -19.047 3.498 1.00 9.09 18 ASP B N 1
ATOM 1478 C CA . ASP B 1 18 ? -1.359 -18.107 4.309 1.00 10.84 18 ASP B CA 1
ATOM 1479 C C . ASP B 1 18 ? -0.664 -18.869 5.433 1.00 9.85 18 ASP B C 1
ATOM 1480 O O . ASP B 1 18 ? 0.419 -18.492 5.866 1.00 11.03 18 ASP B O 1
ATOM 1485 N N . LYS B 1 19 ? -1.287 -19.948 5.898 1.00 10.61 19 LYS B N 1
ATOM 1486 C CA . LYS B 1 19 ? -0.675 -20.762 6.937 1.00 10.45 19 LYS B CA 1
ATOM 1487 C C . LYS B 1 19 ? 0.533 -21.463 6.325 1.00 10.78 19 LYS B C 1
ATOM 1488 O O . LYS B 1 19 ? 1.508 -21.755 7.018 1.00 10.13 19 LYS B O 1
ATOM 1494 N N . VAL B 1 20 ? 0.469 -21.722 5.016 1.00 9.01 20 VAL B N 1
ATOM 1495 C CA . VAL B 1 20 ? 1.576 -22.356 4.311 1.00 9.32 20 VAL B CA 1
ATOM 1496 C C . VAL B 1 20 ? 2.716 -21.346 4.253 1.00 10.64 20 VAL B C 1
ATOM 1497 O O . VAL B 1 20 ? 3.881 -21.709 4.372 1.00 11.29 20 VAL B O 1
ATOM 1501 N N . LEU B 1 21 ? 2.369 -20.072 4.080 1.00 10.37 21 LEU B N 1
ATOM 1502 C CA . LEU B 1 21 ? 3.364 -19.003 4.043 1.00 10.49 21 LEU B CA 1
ATOM 1503 C C . LEU B 1 21 ? 4.031 -18.901 5.410 1.00 11.29 21 LEU B C 1
ATOM 1504 O O . LEU B 1 21 ? 5.242 -18.709 5.515 1.00 10.29 21 LEU B O 1
ATOM 1509 N N . GLU B 1 22 ? 3.226 -19.028 6.461 1.00 12.59 22 GLU B N 1
ATOM 1510 C CA . GLU B 1 22 ? 3.743 -18.931 7.813 1.00 13.70 22 GLU B CA 1
ATOM 1511 C C . GLU B 1 22 ? 4.778 -20.000 8.129 1.00 15.14 22 GLU B C 1
ATOM 1512 O O . GLU B 1 22 ? 5.768 -19.712 8.795 1.00 14.03 22 GLU B O 1
ATOM 1518 N N . GLU B 1 23 ? 4.565 -21.228 7.657 1.00 14.24 23 GLU B N 1
ATOM 1519 C CA . GLU B 1 23 ? 5.517 -22.294 7.959 1.00 16.39 23 GLU B CA 1
ATOM 1520 C C . GLU B 1 23 ? 6.872 -22.129 7.279 1.00 16.02 23 GLU B C 1
ATOM 1521 O O . GLU B 1 23 ? 7.826 -22.825 7.624 1.00 15.70 23 GLU B O 1
ATOM 1527 N N . LEU B 1 24 ? 6.958 -21.214 6.320 1.00 16.17 24 LEU B N 1
ATOM 1528 C CA . LEU B 1 24 ? 8.218 -20.969 5.626 1.00 17.29 24 LEU B CA 1
ATOM 1529 C C . LEU B 1 24 ? 9.145 -20.146 6.507 1.00 18.75 24 LEU B C 1
ATOM 1530 O O . LEU B 1 24 ? 10.332 -20.006 6.215 1.00 20.11 24 LEU B O 1
ATOM 1535 N N . GLY B 1 25 ? 8.597 -19.592 7.581 1.00 20.93 25 GLY B N 1
ATOM 1536 C CA . GLY B 1 25 ? 9.404 -18.805 8.492 1.00 22.82 25 GLY B CA 1
ATOM 1537 C C . GLY B 1 25 ? 9.807 -17.437 7.982 1.00 24.15 25 GLY B C 1
ATOM 1538 O O . GLY B 1 25 ? 9.127 -16.841 7.145 1.00 24.53 25 GLY B O 1
ATOM 1539 N N . LYS B 1 26 ? 10.930 -16.945 8.495 1.00 30.01 26 LYS B N 1
ATOM 1540 C CA . LYS B 1 26 ? 11.444 -15.635 8.129 1.00 31.12 26 LYS B CA 1
ATOM 1541 C C . LYS B 1 26 ? 12.254 -15.600 6.834 1.00 29.94 26 LYS B C 1
ATOM 1542 O O . LYS B 1 26 ? 13.460 -15.858 6.830 1.00 32.40 26 LYS B O 1
ATOM 1548 N N . VAL B 1 27 ? 11.577 -15.277 5.740 1.00 18.47 27 VAL B N 1
ATOM 1549 C CA . VAL B 1 27 ? 12.210 -15.153 4.430 1.00 16.28 27 VAL B CA 1
ATOM 1550 C C . VAL B 1 27 ? 11.382 -14.112 3.671 1.00 15.40 27 VAL B C 1
ATOM 1551 O O . VAL B 1 27 ? 10.166 -14.248 3.545 1.00 14.04 27 VAL B O 1
ATOM 1555 N N . SER B 1 28 ? 12.053 -13.069 3.186 1.00 18.85 28 SER B N 1
ATOM 1556 C CA . SER B 1 28 ? 11.400 -11.955 2.497 1.00 19.14 28 SER B CA 1
ATOM 1557 C C . SER B 1 28 ? 10.603 -12.241 1.228 1.00 17.96 28 SER B C 1
ATOM 1558 O O . SER B 1 28 ? 9.697 -11.482 0.883 1.00 17.60 28 SER B O 1
ATOM 1561 N N . ARG B 1 29 ? 10.935 -13.317 0.525 1.00 11.90 29 ARG B N 1
ATOM 1562 C CA . ARG B 1 29 ? 10.219 -13.661 -0.698 1.00 11.59 29 ARG B CA 1
ATOM 1563 C C . ARG B 1 29 ? 9.841 -15.127 -0.643 1.00 9.46 29 ARG B C 1
ATOM 1564 O O . ARG B 1 29 ? 10.707 -15.991 -0.492 1.00 8.99 29 ARG B O 1
ATOM 1572 N N . LYS B 1 30 ? 8.547 -15.405 -0.756 1.00 11.49 30 LYS B N 1
ATOM 1573 C CA . LYS B 1 30 ? 8.071 -16.775 -0.714 1.00 10.99 30 LYS B CA 1
ATOM 1574 C C . LYS B 1 30 ? 6.720 -16.925 -1.384 1.00 9.81 30 LYS B C 1
ATOM 1575 O O . LYS B 1 30 ? 6.087 -15.940 -1.764 1.00 9.05 30 LYS B O 1
ATOM 1581 N N . ILE B 1 31 ? 6.287 -18.167 -1.548 1.00 6.62 31 ILE B N 1
ATOM 1582 C CA . ILE B 1 31 ? 5.008 -18.418 -2.178 1.00 8.22 31 ILE B CA 1
ATOM 1583 C C . ILE B 1 31 ? 4.349 -19.701 -1.687 1.00 8.16 31 ILE B C 1
ATOM 1584 O O . ILE B 1 31 ? 5.010 -20.710 -1.429 1.00 7.30 31 ILE B O 1
ATOM 1589 N N . ALA B 1 32 ? 3.035 -19.632 -1.534 1.00 8.55 32 ALA B N 1
ATOM 1590 C CA . ALA B 1 32 ? 2.240 -20.769 -1.104 1.00 7.85 32 ALA B CA 1
ATOM 1591 C C . ALA B 1 32 ? 1.383 -21.077 -2.313 1.00 7.08 32 ALA B C 1
ATOM 1592 O O . ALA B 1 32 ? 0.713 -20.187 -2.835 1.00 8.49 32 ALA B O 1
ATOM 1594 N N . VAL B 1 33 ? 1.400 -22.331 -2.749 1.00 7.82 33 VAL B N 1
ATOM 1595 C CA . VAL B 1 33 ? 0.632 -22.745 -3.908 1.00 8.43 33 VAL B CA 1
ATOM 1596 C C . VAL B 1 33 ? -0.392 -23.811 -3.551 1.00 9.22 33 VAL B C 1
ATOM 1597 O O . VAL B 1 33 ? -0.107 -24.755 -2.815 1.00 7.57 33 VAL B O 1
ATOM 1601 N N . GLY B 1 34 ? -1.592 -23.637 -4.082 1.00 10.45 34 GLY B N 1
ATOM 1602 C CA . GLY B 1 34 ? -2.652 -24.591 -3.847 1.00 9.88 34 GLY B CA 1
ATOM 1603 C C . GLY B 1 34 ? -3.334 -24.850 -5.169 1.00 10.11 34 GLY B C 1
ATOM 1604 O O . GLY B 1 34 ? -3.807 -23.916 -5.819 1.00 9.09 34 GLY B O 1
ATOM 1605 N N . ILE B 1 35 ? -3.371 -26.109 -5.589 1.00 8.58 35 ILE B N 1
ATOM 1606 C CA . ILE B 1 35 ? -4.023 -26.441 -6.845 1.00 10.07 35 ILE B CA 1
ATOM 1607 C C . ILE B 1 35 ? -5.055 -27.527 -6.609 1.00 9.85 35 ILE B C 1
ATOM 1608 O O . ILE B 1 35 ? -4.715 -28.647 -6.221 1.00 10.28 35 ILE B O 1
ATOM 1613 N N . ASP B 1 36 ? -6.312 -27.172 -6.843 1.00 9.35 36 ASP B N 1
ATOM 1614 C CA . ASP B 1 36 ? -7.445 -28.073 -6.675 1.00 9.74 36 ASP B CA 1
ATOM 1615 C C . ASP B 1 36 ? -7.688 -28.891 -7.945 1.00 9.92 36 ASP B C 1
ATOM 1616 O O . ASP B 1 36 ? -8.039 -28.343 -8.996 1.00 8.90 36 ASP B O 1
ATOM 1621 N N . ASN B 1 37 ? -7.504 -30.205 -7.839 1.00 10.18 37 ASN B N 1
ATOM 1622 C CA . ASN B 1 37 ? -7.707 -31.097 -8.973 1.00 9.94 37 ASN B CA 1
ATOM 1623 C C . ASN B 1 37 ? -9.142 -31.609 -9.085 1.00 10.51 37 ASN B C 1
ATOM 1624 O O . ASN B 1 37 ? -9.559 -32.484 -8.332 1.00 11.19 37 ASN B O 1
ATOM 1629 N N . GLU B 1 38 ? -9.895 -31.045 -10.023 1.00 10.31 38 GLU B N 1
ATOM 1630 C CA . GLU B 1 38 ? -11.267 -31.474 -10.270 1.00 11.88 38 GLU B CA 1
ATOM 1631 C C . GLU B 1 38 ? -11.317 -31.886 -11.742 1.00 13.50 38 GLU B C 1
ATOM 1632 O O . GLU B 1 38 ? -12.302 -31.648 -12.432 1.00 14.80 38 GLU B O 1
ATOM 1638 N N . SER B 1 39 ? -10.236 -32.507 -12.211 1.00 11.07 39 SER B N 1
ATOM 1639 C CA . SER B 1 39 ? -10.124 -32.924 -13.610 1.00 12.27 39 SER B CA 1
ATOM 1640 C C . SER B 1 39 ? -10.729 -34.285 -13.933 1.00 13.16 39 SER B C 1
ATOM 1641 O O . SER B 1 39 ? -10.822 -34.658 -15.106 1.00 13.04 39 SER B O 1
ATOM 1644 N N . GLY B 1 40 ? -11.117 -35.032 -12.904 1.00 22.19 40 GLY B N 1
ATOM 1645 C CA . GLY B 1 40 ? -11.709 -36.338 -13.131 1.00 21.85 40 GLY B CA 1
ATOM 1646 C C . GLY B 1 40 ? -10.765 -37.502 -12.893 1.00 22.42 40 GLY B C 1
ATOM 1647 O O . GLY B 1 40 ? -11.207 -38.628 -12.649 1.00 22.83 40 GLY B O 1
ATOM 1648 N N . GLY B 1 41 ? -9.463 -37.241 -12.960 1.00 15.75 41 GLY B N 1
ATOM 1649 C CA . GLY B 1 41 ? -8.494 -38.303 -12.746 1.00 15.10 41 GLY B CA 1
ATOM 1650 C C . GLY B 1 41 ? -7.371 -37.914 -11.803 1.00 15.33 41 GLY B C 1
ATOM 1651 O O . GLY B 1 41 ? -7.267 -36.762 -11.383 1.00 14.05 41 GLY B O 1
ATOM 1652 N N . THR B 1 42 ? -6.520 -38.882 -11.479 1.00 19.16 42 THR B N 1
ATOM 1653 C CA . THR B 1 42 ? -5.399 -38.664 -10.571 1.00 19.53 42 THR B CA 1
ATOM 1654 C C . THR B 1 42 ? -4.189 -38.059 -11.277 1.00 20.12 42 THR B C 1
ATOM 1655 O O . THR B 1 42 ? -3.894 -38.404 -12.424 1.00 21.78 42 THR B O 1
ATOM 1659 N N . TRP B 1 43 ? -3.496 -37.154 -10.590 1.00 12.93 43 TRP B N 1
ATOM 1660 C CA . TRP B 1 43 ? -2.286 -36.542 -11.135 1.00 12.46 43 TRP B CA 1
ATOM 1661 C C . TRP B 1 43 ? -1.085 -37.193 -10.465 1.00 12.09 43 TRP B C 1
ATOM 1662 O O . TRP B 1 43 ? -1.140 -37.560 -9.290 1.00 14.37 43 TRP B O 1
ATOM 1673 N N . THR B 1 44 ? 0.003 -37.333 -11.212 1.00 11.69 44 THR B N 1
ATOM 1674 C CA . THR B 1 44 ? 1.212 -37.922 -10.662 1.00 10.77 44 THR B CA 1
ATOM 1675 C C . THR B 1 44 ? 2.332 -36.908 -10.795 1.00 10.51 44 THR B C 1
ATOM 1676 O O . THR B 1 44 ? 2.659 -36.476 -11.897 1.00 11.16 44 THR B O 1
ATOM 1680 N N . ALA B 1 45 ? 2.922 -36.531 -9.670 1.00 12.35 45 ALA B N 1
ATOM 1681 C CA . ALA B 1 45 ? 3.995 -35.551 -9.685 1.00 11.91 45 ALA B CA 1
ATOM 1682 C C . ALA B 1 45 ? 5.171 -35.992 -10.547 1.00 12.08 45 ALA B C 1
ATOM 1683 O O . ALA B 1 45 ? 5.572 -37.164 -10.534 1.00 11.34 45 ALA B O 1
ATOM 1685 N N . LEU B 1 46 ? 5.716 -35.044 -11.304 1.00 12.53 46 LEU B N 1
ATOM 1686 C CA . LEU B 1 46 ? 6.871 -35.305 -12.147 1.00 14.09 46 LEU B CA 1
ATOM 1687 C C . LEU B 1 46 ? 8.068 -34.654 -11.464 1.00 14.02 46 LEU B C 1
ATOM 1688 O O . LEU B 1 46 ? 8.866 -35.341 -10.822 1.00 16.95 46 LEU B O 1
ATOM 1693 N N . ASN B 1 47 ? 8.195 -33.335 -11.581 1.00 7.55 47 ASN B N 1
ATOM 1694 C CA . ASN B 1 47 ? 9.312 -32.650 -10.930 1.00 7.31 47 ASN B CA 1
ATOM 1695 C C . ASN B 1 47 ? 9.101 -31.145 -10.852 1.00 6.88 47 ASN B C 1
ATOM 1696 O O . ASN B 1 47 ? 8.195 -30.594 -11.485 1.00 6.98 47 ASN B O 1
ATOM 1701 N N . ALA B 1 48 ? 9.949 -30.491 -10.063 1.00 11.29 48 ALA B N 1
ATOM 1702 C CA . ALA B 1 48 ? 9.905 -29.041 -9.900 1.00 11.60 48 ALA B CA 1
ATOM 1703 C C . ALA B 1 48 ? 11.261 -28.466 -10.300 1.00 12.97 48 ALA B C 1
ATOM 1704 O O . ALA B 1 48 ? 12.303 -28.962 -9.876 1.00 13.67 48 ALA B O 1
ATOM 1706 N N . TYR B 1 49 ? 11.235 -27.430 -11.126 1.00 9.48 49 TYR B N 1
ATOM 1707 C CA . TYR B 1 49 ? 12.445 -26.761 -11.589 1.00 11.59 49 TYR B CA 1
ATOM 1708 C C . TYR B 1 49 ? 12.448 -25.332 -11.076 1.00 12.29 49 TYR B C 1
ATOM 1709 O O . TYR B 1 49 ? 11.623 -24.517 -11.488 1.00 10.71 49 TYR B O 1
ATOM 1718 N N . PHE B 1 50 ? 13.375 -25.032 -10.174 1.00 13.97 50 PHE B N 1
ATOM 1719 C CA . PHE B 1 50 ? 13.475 -23.692 -9.623 1.00 14.15 50 PHE B CA 1
ATOM 1720 C C . PHE B 1 50 ? 14.542 -22.881 -10.334 1.00 14.50 50 PHE B C 1
ATOM 1721 O O . PHE B 1 50 ? 15.731 -23.189 -10.239 1.00 16.23 50 PHE B O 1
ATOM 1729 N N . ARG B 1 51 ? 14.110 -21.856 -11.060 1.00 14.80 51 ARG B N 1
ATOM 1730 C CA . ARG B 1 51 ? 15.035 -20.982 -11.778 1.00 15.08 51 ARG B CA 1
ATOM 1731 C C . ARG B 1 51 ? 15.657 -20.064 -10.731 1.00 15.27 51 ARG B C 1
ATOM 1732 O O . ARG B 1 51 ? 16.825 -19.677 -10.824 1.00 15.45 51 ARG B O 1
ATOM 1740 N N . SER B 1 52 ? 14.862 -19.719 -9.725 1.00 13.60 52 SER B N 1
ATOM 1741 C CA . SER B 1 52 ? 15.341 -18.868 -8.648 1.00 13.10 52 SER B CA 1
ATOM 1742 C C . SER B 1 52 ? 14.757 -19.346 -7.327 1.00 11.74 52 SER B C 1
ATOM 1743 O O . SER B 1 52 ? 13.579 -19.701 -7.245 1.00 8.79 52 SER B O 1
ATOM 1746 N N . GLY B 1 53 ? 15.581 -19.360 -6.287 1.00 12.30 53 GLY B N 1
ATOM 1747 C CA . GLY B 1 53 ? 15.093 -19.804 -4.998 1.00 11.78 53 GLY B CA 1
ATOM 1748 C C . GLY B 1 53 ? 15.079 -21.317 -4.893 1.00 12.30 53 GLY B C 1
ATOM 1749 O O . GLY B 1 53 ? 15.673 -22.020 -5.723 1.00 11.58 53 GLY B O 1
ATOM 1750 N N . THR B 1 54 ? 14.377 -21.815 -3.881 1.00 12.27 54 THR B N 1
ATOM 1751 C CA . THR B 1 54 ? 14.303 -23.242 -3.616 1.00 13.83 54 THR B CA 1
ATOM 1752 C C . THR B 1 54 ? 13.050 -23.583 -2.802 1.00 14.63 54 THR B C 1
ATOM 1753 O O . THR B 1 54 ? 12.214 -22.720 -2.531 1.00 15.10 54 THR B O 1
ATOM 1757 N N . THR B 1 55 ? 12.919 -24.848 -2.422 1.00 13.53 55 THR B N 1
ATOM 1758 C CA . THR B 1 55 ? 11.774 -25.287 -1.629 1.00 14.80 55 THR B CA 1
ATOM 1759 C C . THR B 1 55 ? 12.254 -26.250 -0.553 1.00 15.58 55 THR B C 1
ATOM 1760 O O . THR B 1 55 ? 13.325 -26.838 -0.676 1.00 16.07 55 THR B O 1
ATOM 1764 N N . ASP B 1 56 ? 11.464 -26.402 0.504 1.00 18.22 56 ASP B N 1
ATOM 1765 C CA . ASP B 1 56 ? 11.828 -27.288 1.602 1.00 18.86 56 ASP B CA 1
ATOM 1766 C C . ASP B 1 56 ? 10.943 -28.531 1.653 1.00 18.22 56 ASP B C 1
ATOM 1767 O O . ASP B 1 56 ? 11.088 -29.372 2.544 1.00 17.57 56 ASP B O 1
ATOM 1772 N N . VAL B 1 57 ? 10.026 -28.648 0.699 1.00 16.90 57 VAL B N 1
ATOM 1773 C CA . VAL B 1 57 ? 9.130 -29.793 0.667 1.00 16.69 57 VAL B CA 1
ATOM 1774 C C . VAL B 1 57 ? 9.127 -30.514 -0.676 1.00 16.81 57 VAL B C 1
ATOM 1775 O O . VAL B 1 57 ? 9.713 -30.054 -1.657 1.00 17.05 57 VAL B O 1
ATOM 1779 N N . ILE B 1 58 ? 8.453 -31.655 -0.706 1.00 18.38 58 ILE B N 1
ATOM 1780 C CA . ILE B 1 58 ? 8.360 -32.461 -1.913 1.00 18.25 58 ILE B CA 1
ATOM 1781 C C . ILE B 1 58 ? 7.012 -32.239 -2.582 1.00 17.59 58 ILE B C 1
ATOM 1782 O O . ILE B 1 58 ? 6.002 -32.067 -1.902 1.00 19.48 58 ILE B O 1
ATOM 1787 N N . LEU B 1 59 ? 6.997 -32.232 -3.912 1.00 13.34 59 LEU B N 1
ATOM 1788 C CA . LEU B 1 59 ? 5.747 -32.069 -4.643 1.00 11.71 59 LEU B CA 1
ATOM 1789 C C . LEU B 1 59 ? 4.867 -33.247 -4.262 1.00 11.04 59 LEU B C 1
ATOM 1790 O O . LEU B 1 59 ? 5.308 -34.389 -4.350 1.00 10.91 59 LEU B O 1
ATOM 1795 N N . PRO B 1 60 ? 3.625 -32.992 -3.818 1.00 11.98 60 PRO B N 1
ATOM 1796 C CA . PRO B 1 60 ? 2.740 -34.100 -3.448 1.00 12.84 60 PRO B CA 1
ATOM 1797 C C . PRO B 1 60 ? 2.763 -35.148 -4.559 1.00 13.85 60 PRO B C 1
ATOM 1798 O O . PRO B 1 60 ? 2.377 -34.873 -5.694 1.00 14.06 60 PRO B O 1
ATOM 1802 N N . GLU B 1 61 ? 3.229 -36.3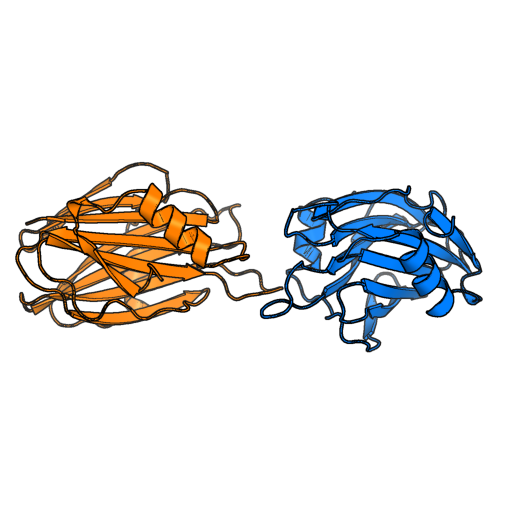45 -4.221 1.00 13.44 61 GLU B N 1
ATOM 1803 C CA . GLU B 1 61 ? 3.361 -37.425 -5.192 1.00 14.29 61 GLU B CA 1
ATOM 1804 C C . GLU B 1 61 ? 2.115 -37.745 -6.002 1.00 13.32 61 GLU B C 1
ATOM 1805 O O . GLU B 1 61 ? 2.201 -37.935 -7.211 1.00 11.83 61 GLU B O 1
ATOM 1811 N N . PHE B 1 62 ? 0.961 -37.820 -5.345 1.00 14.31 62 PHE B N 1
ATOM 1812 C CA . PHE B 1 62 ? -0.285 -38.111 -6.046 1.00 14.22 62 PHE B CA 1
ATOM 1813 C C . PHE B 1 62 ? -1.394 -37.155 -5.629 1.00 14.69 62 PHE B C 1
ATOM 1814 O O . PHE B 1 62 ? -1.505 -36.794 -4.459 1.00 14.06 62 PHE B O 1
ATOM 1822 N N . VAL B 1 63 ? -2.216 -36.753 -6.592 1.00 12.93 63 VAL B N 1
ATOM 1823 C CA . VAL B 1 63 ? -3.324 -35.849 -6.311 1.00 12.72 63 VAL B CA 1
ATOM 1824 C C . VAL B 1 63 ? -4.609 -36.427 -6.888 1.00 12.23 63 VAL B C 1
ATOM 1825 O O . VAL B 1 63 ? -4.921 -36.226 -8.063 1.00 12.67 63 VAL B O 1
ATOM 1829 N N . PRO B 1 64 ? -5.370 -37.171 -6.072 1.00 13.80 64 PRO B N 1
ATOM 1830 C CA . PRO B 1 64 ? -6.625 -37.762 -6.552 1.00 14.19 64 PRO B CA 1
ATOM 1831 C C . PRO B 1 64 ? -7.630 -36.680 -6.949 1.00 13.97 64 PRO B C 1
ATOM 1832 O O . PRO B 1 64 ? -7.490 -35.518 -6.555 1.00 13.94 64 PRO B O 1
ATOM 1836 N N . ASN B 1 65 ? -8.638 -37.063 -7.728 1.00 13.89 65 ASN B N 1
ATOM 1837 C CA . ASN B 1 65 ? -9.682 -36.128 -8.137 1.00 13.84 65 ASN B CA 1
ATOM 1838 C C . ASN B 1 65 ? -10.340 -35.637 -6.847 1.00 14.32 65 ASN B C 1
ATOM 1839 O O . ASN B 1 65 ? -10.406 -36.378 -5.870 1.00 13.19 65 ASN B O 1
ATOM 1844 N N . THR B 1 66 ? -10.814 -34.392 -6.858 1.00 14.65 66 THR B N 1
ATOM 1845 C CA . THR B 1 66 ? -11.456 -33.739 -5.709 1.00 14.76 66 THR B CA 1
ATOM 1846 C C . THR B 1 66 ? -10.467 -33.316 -4.621 1.00 15.06 66 THR B C 1
ATOM 1847 O O . THR B 1 66 ? -10.870 -32.786 -3.582 1.00 15.24 66 THR B O 1
ATOM 1851 N N . LYS B 1 67 ? -9.176 -33.546 -4.844 1.00 10.79 67 LYS B N 1
ATOM 1852 C CA . LYS B 1 67 ? -8.175 -33.164 -3.853 1.00 10.99 67 LYS B CA 1
ATOM 1853 C C . LYS B 1 67 ? -7.288 -32.032 -4.349 1.00 10.32 67 LYS B C 1
ATOM 1854 O O . LYS B 1 67 ? -7.089 -31.863 -5.552 1.00 10.68 67 LYS B O 1
ATOM 1860 N N . ALA B 1 68 ? -6.759 -31.257 -3.411 1.00 10.40 68 ALA B N 1
ATOM 1861 C CA . ALA B 1 68 ? -5.878 -30.145 -3.743 1.00 10.00 68 ALA B CA 1
ATOM 1862 C C . ALA B 1 68 ? -4.486 -30.384 -3.182 1.00 9.32 68 ALA B C 1
ATOM 1863 O O . ALA B 1 68 ? -4.338 -30.848 -2.055 1.00 9.43 68 ALA B O 1
ATOM 1865 N N . LEU B 1 69 ? -3.473 -30.046 -3.973 1.00 9.02 69 LEU B N 1
ATOM 1866 C CA . LEU B 1 69 ? -2.085 -30.179 -3.557 1.00 9.75 69 LEU B CA 1
ATOM 1867 C C . LEU B 1 69 ? -1.646 -28.853 -2.937 1.00 9.57 69 LEU B C 1
ATOM 1868 O O . LEU B 1 69 ? -2.086 -27.785 -3.364 1.00 10.06 69 LEU B O 1
ATOM 1873 N N . LEU B 1 70 ? -0.806 -28.930 -1.910 1.00 10.01 70 LEU B N 1
ATOM 1874 C CA . LEU B 1 70 ? -0.285 -27.734 -1.253 1.00 10.20 70 LEU B CA 1
ATOM 1875 C C . LEU B 1 70 ? 1.221 -27.789 -1.445 1.00 9.93 70 LEU B C 1
ATOM 1876 O O . LEU B 1 70 ? 1.855 -28.805 -1.151 1.00 9.61 70 LEU B O 1
ATOM 1881 N N . TYR B 1 71 ? 1.795 -26.697 -1.932 1.00 9.67 71 TYR B N 1
ATOM 1882 C CA . TYR B 1 71 ? 3.228 -26.649 -2.194 1.00 9.34 71 TYR B CA 1
ATOM 1883 C C . TYR B 1 71 ? 3.752 -25.257 -1.844 1.00 9.40 71 TYR B C 1
ATOM 1884 O O . TYR B 1 71 ? 2.973 -24.340 -1.616 1.00 9.87 71 TYR B O 1
ATOM 1893 N N . SER B 1 72 ? 5.068 -25.095 -1.797 1.00 11.73 72 SER B N 1
ATOM 1894 C CA . SER B 1 72 ? 5.629 -23.791 -1.474 1.00 11.43 72 SER B CA 1
ATOM 1895 C C . SER B 1 72 ? 7.053 -23.641 -1.969 1.00 11.82 72 SER B C 1
ATOM 1896 O O . SER B 1 72 ? 7.732 -24.626 -2.266 1.00 12.32 72 SER B O 1
ATOM 1899 N N . GLY B 1 73 ? 7.481 -22.390 -2.066 1.00 12.66 73 GLY B N 1
ATOM 1900 C CA . GLY B 1 73 ? 8.824 -22.075 -2.510 1.00 12.13 73 GLY B CA 1
ATOM 1901 C C . GLY B 1 73 ? 9.242 -20.795 -1.815 1.00 12.29 73 GLY B C 1
ATOM 1902 O O . GLY B 1 73 ? 8.400 -20.068 -1.280 1.00 11.66 73 GLY B O 1
ATOM 1903 N N . ARG B 1 74 ? 10.538 -20.516 -1.813 1.00 7.76 74 ARG B N 1
ATOM 1904 C CA . ARG B 1 74 ? 11.049 -19.310 -1.169 1.00 9.10 74 ARG B CA 1
ATOM 1905 C C . ARG B 1 74 ? 12.352 -18.909 -1.837 1.00 9.89 74 ARG B C 1
ATOM 1906 O O . ARG B 1 74 ? 12.934 -19.692 -2.585 1.00 10.86 74 ARG B O 1
ATOM 1914 N N . LYS B 1 75 ? 12.803 -17.687 -1.584 1.00 9.24 75 LYS B N 1
ATOM 1915 C CA . LYS B 1 75 ? 14.065 -17.238 -2.150 1.00 9.70 75 LYS B CA 1
ATOM 1916 C C . LYS B 1 75 ? 15.143 -17.950 -1.348 1.00 11.33 75 LYS B C 1
ATOM 1917 O O . LYS B 1 75 ? 14.860 -18.506 -0.284 1.00 11.01 75 LYS B O 1
ATOM 1923 N N . ASP B 1 76 ? 16.370 -17.957 -1.856 1.00 10.49 76 ASP B N 1
ATOM 1924 C CA . ASP B 1 76 ? 17.460 -18.576 -1.117 1.00 13.04 76 ASP B CA 1
ATOM 1925 C C . ASP B 1 76 ? 17.632 -17.729 0.127 1.00 13.15 76 ASP B C 1
ATOM 1926 O O . ASP B 1 76 ? 17.439 -16.513 0.086 1.00 12.65 76 ASP B O 1
ATOM 1931 N N . THR B 1 77 ? 17.995 -18.366 1.232 1.00 13.44 77 THR B N 1
ATOM 1932 C CA . THR B 1 77 ? 18.143 -17.656 2.494 1.00 14.51 77 THR B CA 1
ATOM 1933 C C . THR B 1 77 ? 19.363 -16.750 2.593 1.00 14.36 77 THR B C 1
ATOM 1934 O O . THR B 1 77 ? 20.427 -17.046 2.046 1.00 14.49 77 THR B O 1
ATOM 1938 N N . GLY B 1 78 ? 19.195 -15.632 3.286 1.00 15.68 78 GLY B N 1
ATOM 1939 C CA . GLY B 1 78 ? 20.314 -14.734 3.489 1.00 14.98 78 GLY B CA 1
ATOM 1940 C C . GLY B 1 78 ? 20.540 -13.574 2.542 1.00 14.49 78 GLY B C 1
ATOM 1941 O O . GLY B 1 78 ? 19.660 -13.179 1.778 1.00 14.08 78 GLY B O 1
ATOM 1942 N N . PRO B 1 79 ? 21.756 -13.012 2.580 1.00 13.92 79 PRO B N 1
ATOM 1943 C CA . PRO B 1 79 ? 22.231 -11.879 1.784 1.00 13.02 79 PRO B CA 1
ATOM 1944 C C . PRO B 1 79 ? 22.347 -12.082 0.276 1.00 14.15 79 PRO B C 1
ATOM 1945 O O . PRO B 1 79 ? 23.374 -11.756 -0.319 1.00 14.19 79 PRO B O 1
ATOM 1949 N N . VAL B 1 80 ? 21.301 -12.629 -0.338 1.00 11.11 80 VAL B N 1
ATOM 1950 C CA . VAL B 1 80 ? 21.285 -12.828 -1.783 1.00 12.09 80 VAL B CA 1
ATOM 1951 C C . VAL B 1 80 ? 19.990 -12.227 -2.312 1.00 11.72 80 VAL B C 1
ATOM 1952 O O . VAL B 1 80 ? 18.903 -12.510 -1.794 1.00 12.23 80 VAL B O 1
ATOM 1956 N N . ALA B 1 81 ? 20.113 -11.377 -3.326 1.00 22.43 81 ALA B N 1
ATOM 1957 C CA . ALA B 1 81 ? 18.958 -10.715 -3.908 1.00 23.22 81 ALA B CA 1
ATOM 1958 C C . ALA B 1 81 ? 18.372 -11.544 -5.041 1.00 24.10 81 ALA B C 1
ATOM 1959 O O . ALA B 1 81 ? 18.720 -11.358 -6.203 1.00 25.80 81 ALA B O 1
ATOM 1961 N N . THR B 1 82 ? 17.482 -12.462 -4.685 1.00 13.57 82 THR B N 1
ATOM 1962 C CA . THR B 1 82 ? 16.828 -13.328 -5.657 1.00 13.08 82 THR B CA 1
ATOM 1963 C C . THR B 1 82 ? 15.422 -13.612 -5.172 1.00 11.67 82 THR B C 1
ATOM 1964 O O . THR B 1 82 ? 15.092 -13.347 -4.016 1.00 9.11 82 THR B O 1
ATOM 1968 N N . GLY B 1 83 ? 14.587 -14.146 -6.053 1.00 13.64 83 GLY B N 1
ATOM 1969 C CA . GLY B 1 83 ? 13.227 -14.439 -5.653 1.00 11.20 83 GLY B CA 1
ATOM 1970 C C . GLY B 1 83 ? 12.930 -15.920 -5.622 1.00 11.06 83 GLY B C 1
ATOM 1971 O O . GLY B 1 83 ? 13.801 -16.748 -5.342 1.00 10.76 83 GLY B O 1
ATOM 1972 N N . ALA B 1 84 ? 11.678 -16.249 -5.899 1.00 8.87 84 ALA B N 1
ATOM 1973 C CA . ALA B 1 84 ? 11.224 -17.630 -5.944 1.00 8.19 84 ALA B CA 1
ATOM 1974 C C . ALA B 1 84 ? 10.514 -17.753 -7.288 1.00 8.22 84 ALA B C 1
ATOM 1975 O O . ALA B 1 84 ? 9.422 -17.224 -7.475 1.00 7.51 84 ALA B O 1
ATOM 1977 N N . VAL B 1 85 ? 11.167 -18.430 -8.225 1.00 7.89 85 VAL B N 1
ATOM 1978 C CA . VAL B 1 85 ? 10.637 -18.611 -9.567 1.00 6.59 85 VAL B CA 1
ATOM 1979 C C . VAL B 1 85 ? 10.818 -20.060 -9.958 1.00 8.22 85 VAL B C 1
ATOM 1980 O O . VAL B 1 85 ? 11.931 -20.588 -9.902 1.00 7.87 85 VAL B O 1
ATOM 1984 N N . ALA B 1 86 ? 9.728 -20.705 -10.355 1.00 7.18 86 ALA B N 1
ATOM 1985 C CA . ALA B 1 86 ? 9.800 -22.103 -10.732 1.00 7.80 86 ALA B CA 1
ATOM 1986 C C . ALA B 1 86 ? 8.713 -22.528 -11.695 1.00 7.81 86 ALA B C 1
ATOM 1987 O O . ALA B 1 86 ? 7.768 -21.797 -11.976 1.00 6.60 86 ALA B O 1
ATOM 1989 N N . ALA B 1 87 ? 8.878 -23.739 -12.198 1.00 13.14 87 ALA B N 1
ATOM 1990 C CA . ALA B 1 87 ? 7.907 -24.356 -13.075 1.00 13.28 87 ALA B CA 1
ATOM 1991 C C . ALA B 1 87 ? 7.877 -25.772 -12.542 1.00 13.66 87 ALA B C 1
ATOM 1992 O O . ALA B 1 87 ? 8.926 -26.343 -12.249 1.00 14.67 87 ALA B O 1
ATOM 1994 N N . PHE B 1 88 ? 6.687 -26.322 -12.345 1.00 7.19 88 PHE B N 1
ATOM 1995 C CA . PHE B 1 88 ? 6.609 -27.694 -11.878 1.00 7.73 88 PHE B CA 1
ATOM 1996 C C . PHE B 1 88 ? 5.582 -28.401 -12.739 1.00 8.39 88 PHE B C 1
ATOM 1997 O O . PHE B 1 88 ? 4.769 -27.749 -13.408 1.00 8.93 88 PHE B O 1
ATOM 2005 N N . ALA B 1 89 ? 5.622 -29.725 -12.756 1.00 11.65 89 ALA B N 1
ATOM 2006 C CA . ALA B 1 89 ? 4.708 -30.460 -13.617 1.00 13.11 89 ALA B CA 1
ATOM 2007 C C . ALA B 1 89 ? 4.102 -31.718 -13.025 1.00 13.37 89 ALA B C 1
ATOM 2008 O O . ALA B 1 89 ? 4.734 -32.423 -12.237 1.00 12.40 89 ALA B O 1
ATOM 2010 N N . TYR B 1 90 ? 2.865 -31.986 -13.430 1.00 10.65 90 TYR B N 1
ATOM 2011 C CA . TYR B 1 90 ? 2.121 -33.161 -12.999 1.00 12.22 90 TYR B CA 1
ATOM 2012 C C . TYR B 1 90 ? 1.629 -33.931 -14.218 1.00 12.38 90 TYR B C 1
ATOM 2013 O O . TYR B 1 90 ? 1.062 -33.347 -15.148 1.00 12.37 90 TYR B O 1
ATOM 2022 N N . TYR B 1 91 ? 1.846 -35.243 -14.201 1.00 11.97 91 TYR B N 1
ATOM 2023 C CA . TYR B 1 91 ? 1.425 -36.117 -15.288 1.00 12.52 91 TYR B CA 1
ATOM 2024 C C . TYR B 1 91 ? -0.020 -36.528 -15.036 1.00 13.59 91 TYR B C 1
ATOM 2025 O O . TYR B 1 91 ? -0.370 -36.916 -13.923 1.00 12.94 91 TYR B O 1
ATOM 2034 N N . MET B 1 92 ? -0.849 -36.442 -16.071 1.00 14.85 92 MET B N 1
ATOM 2035 C CA . MET B 1 92 ? -2.259 -36.807 -15.972 1.00 16.03 92 MET B CA 1
ATOM 2036 C C . MET B 1 92 ? -2.486 -38.120 -16.725 1.00 16.58 92 MET B C 1
ATOM 2037 O O . MET B 1 92 ? -1.749 -38.441 -17.657 1.00 17.09 92 MET B O 1
ATOM 2042 N N . SER B 1 93 ? -3.502 -38.878 -16.322 1.00 25.76 93 SER B N 1
ATOM 2043 C CA . SER B 1 93 ? -3.792 -40.164 -16.954 1.00 27.26 93 SER B CA 1
ATOM 2044 C C . SER B 1 93 ? -4.148 -40.072 -18.432 1.00 28.05 93 SER B C 1
ATOM 2045 O O . SER B 1 93 ? -4.103 -41.073 -19.152 1.00 29.45 93 SER B O 1
ATOM 2048 N N . SER B 1 94 ? -4.503 -38.874 -18.881 1.00 24.15 94 SER B N 1
ATOM 2049 C CA . SER B 1 94 ? -4.849 -38.652 -20.278 1.00 24.40 94 SER B CA 1
ATOM 2050 C C . SER B 1 94 ? -3.586 -38.749 -21.122 1.00 24.38 94 SER B C 1
ATOM 2051 O O . SER B 1 94 ? -3.640 -38.721 -22.353 1.00 25.58 94 SER B O 1
ATOM 2054 N N . GLY B 1 95 ? -2.446 -38.857 -20.448 1.00 19.82 95 GLY B N 1
ATOM 2055 C CA . GLY B 1 95 ? -1.183 -38.956 -21.151 1.00 19.34 95 GLY B CA 1
ATOM 2056 C C . GLY B 1 95 ? -0.603 -37.592 -21.456 1.00 17.50 95 GLY B C 1
ATOM 2057 O O . GLY B 1 95 ? 0.278 -37.460 -22.300 1.00 18.96 95 GLY B O 1
ATOM 2058 N N . ASN B 1 96 ? -1.105 -36.573 -20.766 1.00 17.31 96 ASN B N 1
ATOM 2059 C CA . ASN B 1 96 ? -0.632 -35.208 -20.961 1.00 15.76 96 ASN B CA 1
ATOM 2060 C C . ASN B 1 96 ? -0.139 -34.626 -19.645 1.00 14.10 96 ASN B C 1
ATOM 2061 O O . ASN B 1 96 ? -0.491 -35.116 -18.574 1.00 13.55 96 ASN B O 1
ATOM 2066 N N . THR B 1 97 ? 0.673 -33.578 -19.735 1.00 13.32 97 THR B N 1
ATOM 2067 C CA . THR B 1 97 ? 1.259 -32.950 -18.553 1.00 12.36 97 THR B CA 1
ATOM 2068 C C . THR B 1 97 ? 0.723 -31.563 -18.227 1.00 11.71 97 THR B C 1
ATOM 2069 O O . THR B 1 97 ? 0.560 -30.722 -19.112 1.00 12.04 97 THR B O 1
ATOM 2073 N N . LEU B 1 98 ? 0.458 -31.338 -16.943 1.00 9.95 98 LEU B N 1
ATOM 2074 C CA . LEU B 1 98 ? -0.008 -30.050 -16.460 1.00 9.36 98 LEU B CA 1
ATOM 2075 C C . LEU B 1 98 ? 1.246 -29.298 -16.017 1.00 9.63 98 LEU B C 1
ATOM 2076 O O . LEU B 1 98 ? 1.942 -29.730 -15.095 1.00 9.91 98 LEU B O 1
ATOM 2081 N N . GLY B 1 99 ? 1.537 -28.189 -16.688 1.00 9.72 99 GLY B N 1
ATOM 2082 C CA . GLY B 1 99 ? 2.701 -27.392 -16.343 1.00 8.98 99 GLY B CA 1
ATOM 2083 C C . GLY B 1 99 ? 2.260 -26.134 -15.622 1.00 9.52 99 GLY B C 1
ATOM 2084 O O . GLY B 1 99 ? 1.320 -25.459 -16.053 1.00 8.32 99 GLY B O 1
ATOM 2085 N N . VAL B 1 100 ? 2.938 -25.812 -14.527 1.00 10.03 100 VAL B N 1
ATOM 2086 C CA . VAL B 1 100 ? 2.604 -24.632 -13.734 1.00 9.18 100 VAL B CA 1
ATOM 2087 C C . VAL B 1 100 ? 3.829 -23.777 -13.450 1.00 9.43 100 VAL B C 1
ATOM 2088 O O . VAL B 1 100 ? 4.874 -24.295 -13.052 1.00 10.44 100 VAL B O 1
ATOM 2092 N N . MET B 1 101 ? 3.701 -22.467 -13.650 1.00 7.31 101 MET B N 1
ATOM 2093 C CA . MET B 1 101 ? 4.804 -21.547 -13.393 1.00 8.63 101 MET B CA 1
ATOM 2094 C C . MET B 1 101 ? 4.398 -20.403 -12.483 1.00 8.08 101 MET B C 1
ATOM 2095 O O . MET B 1 101 ? 3.263 -19.924 -12.530 1.00 8.30 101 MET B O 1
ATOM 2100 N N . PHE B 1 102 ? 5.324 -19.993 -11.628 1.00 9.79 102 PHE B N 1
ATOM 2101 C CA . PHE B 1 102 ? 5.106 -18.848 -10.755 1.00 10.22 102 PHE B CA 1
ATOM 2102 C C . PHE B 1 102 ? 6.424 -18.115 -10.705 1.00 10.69 102 PHE B C 1
ATOM 2103 O O . PHE B 1 102 ? 7.499 -18.731 -10.757 1.00 9.00 102 PHE B O 1
ATOM 2111 N N . SER B 1 103 ? 6.335 -16.793 -10.630 1.00 6.82 103 SER B N 1
ATOM 2112 C CA . SER B 1 103 ? 7.514 -15.949 -10.594 1.00 6.44 103 SER B CA 1
ATOM 2113 C C . SER B 1 103 ? 7.300 -14.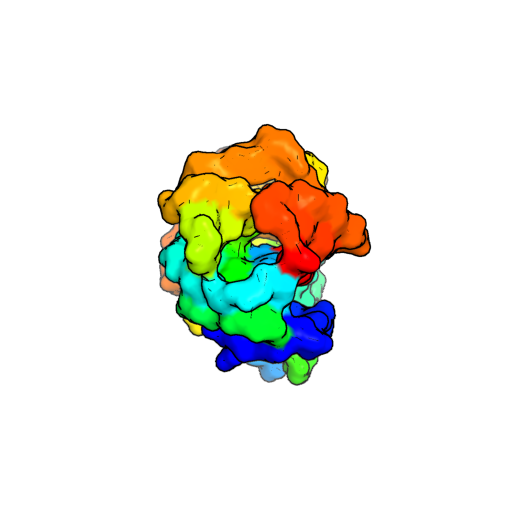814 -9.611 1.00 5.67 103 SER B C 1
ATOM 2114 O O . SER B 1 103 ? 6.471 -13.932 -9.832 1.00 7.00 103 SER B O 1
ATOM 2117 N N . VAL B 1 104 ? 8.043 -14.859 -8.514 1.00 6.93 104 VAL B N 1
ATOM 2118 C CA . VAL B 1 104 ? 8.001 -13.823 -7.487 1.00 7.91 104 VAL B CA 1
ATOM 2119 C C . VAL B 1 104 ? 9.435 -13.291 -7.485 1.00 9.83 104 VAL B C 1
ATOM 2120 O O . VAL B 1 104 ? 10.326 -13.888 -6.888 1.00 10.45 104 VAL B O 1
ATOM 2124 N N . PRO B 1 105 ? 9.677 -12.168 -8.178 1.00 10.33 105 PRO B N 1
ATOM 2125 C CA . PRO B 1 105 ? 11.022 -11.588 -8.244 1.00 11.78 105 PRO B CA 1
ATOM 2126 C C . PRO B 1 105 ? 11.437 -10.881 -6.967 1.00 11.98 105 PRO B C 1
ATOM 2127 O O . PRO B 1 105 ? 10.602 -10.574 -6.118 1.00 11.79 105 PRO B O 1
ATOM 2131 N N . PHE B 1 106 ? 12.733 -10.616 -6.838 1.00 12.54 106 PHE B N 1
ATOM 2132 C CA . PHE B 1 106 ? 13.252 -9.931 -5.657 1.00 15.41 106 PHE B CA 1
ATOM 2133 C C . PHE B 1 106 ? 12.821 -8.470 -5.648 1.00 17.62 106 PHE B C 1
ATOM 2134 O O . PHE B 1 106 ? 12.357 -7.958 -4.625 1.00 18.16 106 PHE B O 1
ATOM 2142 N N . ASP B 1 107 ? 12.981 -7.799 -6.787 1.00 24.10 107 ASP B N 1
ATOM 2143 C CA . ASP B 1 107 ? 12.618 -6.391 -6.901 1.00 27.71 107 ASP B CA 1
ATOM 2144 C C . ASP B 1 107 ? 11.320 -6.148 -7.654 1.00 29.87 107 ASP B C 1
ATOM 2145 O O . ASP B 1 107 ? 11.039 -6.783 -8.667 1.00 29.26 107 ASP B O 1
ATOM 2150 N N . TYR B 1 108 ? 10.531 -5.211 -7.145 1.00 59.01 108 TYR B N 1
ATOM 2151 C CA . TYR B 1 108 ? 9.253 -4.868 -7.746 1.00 60.75 108 TYR B CA 1
ATOM 2152 C C . TYR B 1 108 ? 9.283 -3.525 -8.465 1.00 61.64 108 TYR B C 1
ATOM 2153 O O . TYR B 1 108 ? 8.290 -2.800 -8.485 1.00 62.93 108 TYR B O 1
ATOM 2162 N N . ASN B 1 109 ? 10.430 -3.201 -9.054 1.00 83.00 109 ASN B N 1
ATOM 2163 C CA . ASN B 1 109 ? 10.591 -1.951 -9.786 1.00 84.63 109 ASN B CA 1
ATOM 2164 C C . ASN B 1 109 ? 9.926 -2.097 -11.147 1.00 85.39 109 ASN B C 1
ATOM 2165 O O . ASN B 1 109 ? 8.852 -1.545 -11.389 1.00 86.19 109 ASN B O 1
ATOM 2170 N N . TRP B 1 110 ? 10.576 -2.845 -12.033 1.00 105.64 110 TRP B N 1
ATOM 2171 C CA . TRP B 1 110 ? 10.047 -3.083 -13.371 1.00 105.36 110 TRP B CA 1
ATOM 2172 C C . TRP B 1 110 ? 9.494 -4.499 -13.424 1.00 103.54 110 TRP B C 1
ATOM 2173 O O . TRP B 1 110 ? 8.949 -4.929 -14.443 1.00 103.97 110 TRP B O 1
ATOM 2184 N N . TYR B 1 111 ? 9.640 -5.222 -12.318 1.00 44.81 111 TYR B N 1
ATOM 2185 C CA . TYR B 1 111 ? 9.177 -6.598 -12.247 1.00 41.41 111 TYR B CA 1
ATOM 2186 C C . TYR B 1 111 ? 8.040 -6.757 -11.248 1.00 38.34 111 TYR B C 1
ATOM 2187 O O . TYR B 1 111 ? 8.043 -6.155 -10.176 1.00 39.37 111 TYR B O 1
ATOM 2196 N N . SER B 1 112 ? 7.064 -7.566 -11.631 1.00 18.29 112 SER B N 1
ATOM 2197 C CA . SER B 1 112 ? 5.900 -7.871 -10.804 1.00 13.08 112 SER B CA 1
ATOM 2198 C C . SER B 1 112 ? 5.900 -9.389 -10.696 1.00 9.95 112 SER B C 1
ATOM 2199 O O . SER B 1 112 ? 6.834 -10.041 -11.151 1.00 9.86 112 SER B O 1
ATOM 2202 N N . ASN B 1 113 ? 4.854 -9.948 -10.097 1.00 9.20 113 ASN B N 1
ATOM 2203 C CA . ASN B 1 113 ? 4.728 -11.395 -10.002 1.00 8.50 113 ASN B CA 1
ATOM 2204 C C . ASN B 1 113 ? 3.989 -11.832 -11.267 1.00 6.99 113 ASN B C 1
ATOM 2205 O O . ASN B 1 113 ? 3.146 -11.094 -11.770 1.00 7.06 113 ASN B O 1
ATOM 2210 N N . TRP B 1 114 ? 4.304 -13.019 -11.774 1.00 8.98 114 TRP B N 1
ATOM 2211 C CA . TRP B 1 114 ? 3.624 -13.560 -12.950 1.00 8.09 114 TRP B CA 1
ATOM 2212 C C . TRP B 1 114 ? 3.415 -15.060 -12.756 1.00 8.26 114 TRP B C 1
ATOM 2213 O O . TRP B 1 114 ? 4.129 -15.705 -11.980 1.00 8.85 114 TRP B O 1
ATOM 2224 N N . TRP B 1 115 ? 2.428 -15.613 -13.449 1.00 8.59 115 TRP B N 1
ATOM 2225 C CA . TRP B 1 115 ? 2.135 -17.035 -13.345 1.00 8.36 115 TRP B CA 1
ATOM 2226 C C . TRP B 1 115 ? 1.332 -17.504 -14.548 1.00 8.67 115 TRP B C 1
ATOM 2227 O O . TRP B 1 115 ? 0.787 -16.699 -15.298 1.00 9.39 115 TRP B O 1
ATOM 2238 N N . ASP B 1 116 ? 1.284 -18.815 -14.742 1.00 8.08 116 ASP B N 1
ATOM 2239 C CA . ASP B 1 116 ? 0.497 -19.377 -15.829 1.00 8.31 116 ASP B CA 1
ATOM 2240 C C . ASP B 1 116 ? 0.421 -20.876 -15.683 1.00 7.56 116 ASP B C 1
ATOM 2241 O O . ASP B 1 116 ? 1.225 -21.486 -14.982 1.00 8.34 116 ASP B O 1
ATOM 2246 N N . VAL B 1 117 ? -0.555 -21.460 -16.366 1.00 6.72 117 VAL B N 1
ATOM 2247 C CA . VAL B 1 117 ? -0.793 -22.895 -16.340 1.00 8.37 117 VAL B CA 1
ATOM 2248 C C . VAL B 1 117 ? -1.033 -23.342 -17.773 1.00 9.19 117 VAL B C 1
ATOM 2249 O O . VAL B 1 117 ? -1.680 -22.639 -18.547 1.00 9.06 117 VAL B O 1
ATOM 2253 N N . LYS B 1 118 ? -0.513 -24.507 -18.131 1.00 10.25 118 LYS B N 1
ATOM 2254 C CA . LYS B 1 118 ? -0.738 -25.014 -19.469 1.00 11.57 118 LYS B CA 1
ATOM 2255 C C . LYS B 1 118 ? -0.621 -26.520 -19.496 1.00 11.54 118 LYS B C 1
ATOM 2256 O O . LYS B 1 118 ? 0.020 -27.120 -18.632 1.00 10.84 118 LYS B O 1
ATOM 2262 N N . ILE B 1 119 ? -1.269 -27.129 -20.481 1.00 12.65 119 ILE B N 1
ATOM 2263 C CA . ILE B 1 119 ? -1.213 -28.573 -20.648 1.00 14.08 119 ILE B CA 1
ATOM 2264 C C . ILE B 1 119 ? -0.354 -28.886 -21.872 1.00 14.44 119 ILE B C 1
ATOM 2265 O O . ILE B 1 119 ? -0.586 -28.348 -22.958 1.00 14.84 119 ILE B O 1
ATOM 2270 N N . TYR B 1 120 ? 0.644 -29.743 -21.682 1.00 13.07 120 TYR B N 1
ATOM 2271 C CA . T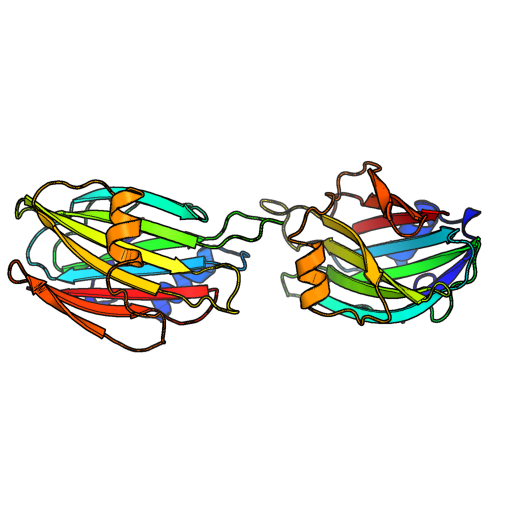YR B 1 120 ? 1.541 -30.147 -22.762 1.00 13.05 120 TYR B CA 1
ATOM 2272 C C . TYR B 1 120 ? 1.235 -31.587 -23.152 1.00 14.54 120 TYR B C 1
ATOM 2273 O O . TYR B 1 120 ? 0.886 -32.399 -22.296 1.00 12.68 120 TYR B O 1
ATOM 2282 N N . SER B 1 121 ? 1.367 -31.906 -24.436 1.00 17.16 121 SER B N 1
ATOM 2283 C CA . SER B 1 121 ? 1.101 -33.265 -24.899 1.00 17.95 121 SER B CA 1
ATOM 2284 C C . SER B 1 121 ? 2.190 -34.219 -24.414 1.00 18.30 121 SER B C 1
ATOM 2285 O O . SER B 1 121 ? 3.373 -33.890 -24.450 1.00 18.32 121 SER B O 1
ATOM 2288 N N . GLY B 1 122 ? 1.780 -35.395 -23.947 1.00 20.56 122 GLY B N 1
ATOM 2289 C CA . GLY B 1 122 ? 2.732 -36.381 -23.464 1.00 22.63 122 GLY B CA 1
ATOM 2290 C C . GLY B 1 122 ? 3.358 -36.037 -22.127 1.00 22.77 122 GLY B C 1
ATOM 2291 O O . GLY B 1 122 ? 2.942 -35.088 -21.462 1.00 23.66 122 GLY B O 1
ATOM 2292 N N . LYS B 1 123 ? 4.354 -36.821 -21.724 1.00 19.22 123 LYS B N 1
ATOM 2293 C CA . LYS B 1 123 ? 5.055 -36.589 -20.465 1.00 18.23 123 LYS B CA 1
ATOM 2294 C C . LYS B 1 123 ? 6.100 -35.504 -20.675 1.00 17.62 123 LYS B C 1
ATOM 2295 O O . LYS B 1 123 ? 7.033 -35.676 -21.458 1.00 17.98 123 LYS B O 1
ATOM 2301 N N . ARG B 1 124 ? 5.963 -34.390 -19.970 1.00 13.59 124 ARG B N 1
ATOM 2302 C CA . ARG B 1 124 ? 6.930 -33.319 -20.127 1.00 13.77 124 ARG B CA 1
ATOM 2303 C C . ARG B 1 124 ? 7.447 -32.839 -18.786 1.00 13.24 124 ARG B C 1
ATOM 2304 O O . ARG B 1 124 ? 6.710 -32.254 -17.999 1.00 13.07 124 ARG B O 1
ATOM 2312 N N . ARG B 1 125 ? 8.726 -33.092 -18.532 1.00 14.45 125 ARG B N 1
ATOM 2313 C CA . ARG B 1 125 ? 9.342 -32.684 -17.277 1.00 14.37 125 ARG B CA 1
ATOM 2314 C C . ARG B 1 125 ? 9.509 -31.176 -17.228 1.00 14.03 125 ARG B C 1
ATOM 2315 O O . ARG B 1 125 ? 9.630 -30.511 -18.262 1.00 14.85 125 ARG B O 1
ATOM 2323 N N . ALA B 1 126 ? 9.506 -30.639 -16.015 1.00 14.21 126 ALA B N 1
ATOM 2324 C CA . ALA B 1 126 ? 9.678 -29.207 -15.826 1.00 13.41 126 ALA B CA 1
ATOM 2325 C C . ALA B 1 126 ? 11.151 -28.868 -15.992 1.00 13.18 126 ALA B C 1
ATOM 2326 O O . ALA B 1 126 ? 12.024 -29.565 -15.468 1.00 13.13 126 ALA B O 1
ATOM 2328 N N . ASP B 1 127 ? 11.419 -27.804 -16.739 1.00 11.69 127 ASP B N 1
ATOM 2329 C CA . ASP B 1 127 ? 12.780 -27.353 -16.973 1.00 11.51 127 ASP B CA 1
ATOM 2330 C C . ASP B 1 127 ? 12.772 -25.917 -17.475 1.00 12.36 127 ASP B C 1
ATOM 2331 O O . ASP B 1 127 ? 11.712 -25.306 -17.603 1.00 10.98 127 ASP B O 1
ATOM 2336 N N . GLN B 1 128 ? 13.958 -25.381 -17.752 1.00 12.60 128 GLN B N 1
ATOM 2337 C CA . GLN B 1 128 ? 14.101 -24.012 -18.241 1.00 13.07 128 GLN B CA 1
ATOM 2338 C C . GLN B 1 128 ? 13.225 -23.774 -19.459 1.00 12.21 128 GLN B C 1
ATOM 2339 O O . GLN B 1 128 ? 12.662 -22.697 -19.620 1.00 14.04 128 GLN B O 1
ATOM 2345 N N . GLY B 1 129 ? 13.123 -24.784 -20.319 1.00 13.41 129 GLY B N 1
ATOM 2346 C CA . GLY B 1 129 ? 12.302 -24.653 -21.508 1.00 13.08 129 GLY B CA 1
ATOM 2347 C C . GLY B 1 129 ? 10.844 -24.432 -21.148 1.00 12.58 129 GLY B C 1
ATOM 2348 O O . GLY B 1 129 ? 10.178 -23.568 -21.722 1.00 12.75 129 GLY B O 1
ATOM 2349 N N . MET B 1 130 ? 10.339 -25.209 -20.198 1.00 14.88 130 MET B N 1
ATOM 2350 C CA . MET B 1 130 ? 8.949 -25.058 -19.786 1.00 14.71 130 MET B CA 1
ATOM 2351 C C . MET B 1 130 ? 8.758 -23.697 -19.124 1.00 14.21 130 MET B C 1
ATOM 2352 O O . MET B 1 130 ? 7.790 -22.995 -19.411 1.00 14.76 130 MET B O 1
ATOM 2357 N N . TYR B 1 131 ? 9.679 -23.323 -18.238 1.00 11.64 131 TYR B N 1
ATOM 2358 C CA . TYR B 1 131 ? 9.592 -22.025 -17.584 1.00 11.12 131 TYR B CA 1
ATOM 2359 C C . TYR B 1 131 ? 9.514 -20.914 -18.636 1.00 11.90 131 TYR B C 1
ATOM 2360 O O . TYR B 1 131 ? 8.652 -20.047 -18.570 1.00 9.49 131 TYR B O 1
ATOM 2369 N N . GLU B 1 132 ? 10.415 -20.941 -19.612 1.00 13.57 132 GLU B N 1
ATOM 2370 C CA . GLU B 1 132 ? 10.406 -19.913 -20.647 1.00 14.33 132 GLU B CA 1
ATOM 2371 C C . GLU B 1 132 ? 9.140 -19.913 -21.502 1.00 13.49 132 GLU B C 1
ATOM 2372 O O . GLU B 1 132 ? 8.668 -18.858 -21.921 1.00 14.62 132 GLU B O 1
ATOM 2378 N N . ASP B 1 133 ? 8.583 -21.092 -21.751 1.00 12.73 133 ASP B N 1
ATOM 2379 C CA . ASP B 1 133 ? 7.375 -21.191 -22.556 1.00 11.65 133 ASP B CA 1
ATOM 2380 C C . ASP B 1 133 ? 6.206 -20.531 -21.835 1.00 11.08 133 ASP B C 1
ATOM 2381 O O . ASP B 1 133 ? 5.364 -19.882 -22.455 1.00 11.01 133 ASP B O 1
ATOM 2386 N N . LEU B 1 134 ? 6.168 -20.700 -20.518 1.00 10.63 134 LEU B N 1
ATOM 2387 C CA . LEU B 1 134 ? 5.109 -20.133 -19.700 1.00 10.02 134 LEU B CA 1
ATOM 2388 C C . LEU B 1 134 ? 5.352 -18.666 -19.341 1.00 10.13 134 LEU B C 1
ATOM 2389 O O . LEU B 1 134 ? 4.437 -17.853 -19.415 1.00 11.44 134 LEU B O 1
ATOM 2394 N N . TYR B 1 135 ? 6.581 -18.322 -18.971 1.00 9.68 135 TYR B N 1
ATOM 2395 C CA . TYR B 1 135 ? 6.888 -16.938 -18.595 1.00 9.23 135 TYR B CA 1
ATOM 2396 C C . TYR B 1 135 ? 6.924 -15.954 -19.759 1.00 10.60 135 TYR B C 1
ATOM 2397 O O . TYR B 1 135 ? 6.498 -14.809 -19.611 1.00 9.31 135 TYR B O 1
ATOM 2406 N N . TYR B 1 136 ? 7.437 -16.387 -20.907 1.00 14.44 136 TYR B N 1
ATOM 2407 C CA . TYR B 1 136 ? 7.522 -15.499 -22.061 1.00 15.69 136 TYR B CA 1
ATOM 2408 C C . TYR B 1 136 ? 6.401 -15.657 -23.071 1.00 16.61 136 TYR B C 1
ATOM 2409 O O . TYR B 1 136 ? 6.458 -15.085 -24.156 1.00 18.23 136 TYR B O 1
ATOM 2418 N N . GLY B 1 137 ? 5.383 -16.433 -22.721 1.00 17.44 137 GLY B N 1
ATOM 2419 C CA . GLY B 1 137 ? 4.261 -16.601 -23.623 1.00 17.31 137 GLY B CA 1
ATOM 2420 C C . GLY B 1 137 ? 3.291 -15.469 -23.360 1.00 18.07 137 GLY B C 1
ATOM 2421 O O . GLY B 1 137 ? 3.433 -14.372 -23.902 1.00 18.06 137 GLY B O 1
ATOM 2422 N N . ASN B 1 138 ? 2.313 -15.739 -22.504 1.00 13.74 138 ASN B N 1
ATOM 2423 C CA . ASN B 1 138 ? 1.311 -14.759 -22.132 1.00 13.04 138 ASN B CA 1
ATOM 2424 C C . ASN B 1 138 ? 0.814 -15.074 -20.724 1.00 11.81 138 ASN B C 1
ATOM 2425 O O . ASN B 1 138 ? -0.353 -15.408 -20.520 1.00 12.67 138 ASN B O 1
ATOM 2430 N N . PRO B 1 139 ? 1.702 -14.956 -19.727 1.00 11.76 139 PRO B N 1
ATOM 2431 C CA . PRO B 1 139 ? 1.362 -15.234 -18.331 1.00 10.38 139 PRO B CA 1
ATOM 2432 C C . PRO B 1 139 ? 0.454 -14.191 -17.695 1.00 10.35 139 PRO B C 1
ATOM 2433 O O . PRO B 1 139 ? 0.387 -13.043 -18.148 1.00 10.98 139 PRO B O 1
ATOM 2437 N N . TYR B 1 140 ? -0.262 -14.602 -16.655 1.00 8.47 140 TYR B N 1
ATOM 2438 C CA . TYR B 1 140 ? -1.130 -13.688 -15.929 1.00 9.34 140 TYR B CA 1
ATOM 2439 C C . TYR B 1 140 ? -0.242 -13.009 -14.908 1.00 10.05 140 TYR B C 1
ATOM 2440 O O . TYR B 1 140 ? 0.817 -13.526 -14.559 1.00 10.20 140 TYR B O 1
ATOM 2449 N N . ARG B 1 141 ? -0.666 -11.849 -14.428 1.00 9.57 141 ARG B N 1
ATOM 2450 C CA . ARG B 1 141 ? 0.121 -11.156 -13.430 1.00 8.69 141 ARG B CA 1
ATOM 2451 C C . ARG B 1 141 ? -0.440 -11.483 -12.058 1.00 9.92 141 ARG B C 1
ATOM 2452 O O . ARG B 1 141 ? -1.626 -11.805 -11.926 1.00 9.71 141 ARG B O 1
ATOM 2460 N N . GLY B 1 142 ? 0.423 -11.445 -11.047 1.00 10.76 142 GLY B N 1
ATOM 2461 C CA . GLY B 1 142 ? -0.040 -11.667 -9.691 1.00 11.88 142 GLY B CA 1
ATOM 2462 C C . GLY B 1 142 ? -0.677 -10.325 -9.399 1.00 10.90 142 GLY B C 1
ATOM 2463 O O . GLY B 1 142 ? -0.012 -9.405 -8.928 1.00 12.88 142 GLY B O 1
ATOM 2464 N N . ASP B 1 143 ? -1.963 -10.203 -9.701 1.00 9.46 143 ASP B N 1
ATOM 2465 C CA . ASP B 1 143 ? -2.665 -8.935 -9.522 1.00 10.10 143 ASP B CA 1
ATOM 2466 C C . ASP B 1 143 ? -3.815 -8.947 -8.527 1.00 10.47 143 ASP B C 1
ATOM 2467 O O . ASP B 1 143 ? -4.655 -8.043 -8.542 1.00 9.93 143 ASP B O 1
ATOM 2472 N N . ASN B 1 144 ? -3.849 -9.957 -7.665 1.00 10.42 144 ASN B N 1
ATOM 2473 C CA . ASN B 1 144 ? -4.902 -10.095 -6.663 1.00 10.27 144 ASN B CA 1
ATOM 2474 C C . ASN B 1 144 ? -6.273 -10.263 -7.311 1.00 10.13 144 ASN B C 1
ATOM 2475 O O . ASN B 1 144 ? -7.305 -9.988 -6.690 1.00 10.42 144 ASN B O 1
ATOM 2480 N N . GLY B 1 145 ? -6.277 -10.714 -8.561 1.00 11.79 145 GLY B N 1
ATOM 2481 C CA . GLY B 1 145 ? -7.522 -10.915 -9.281 1.00 12.31 145 GLY B CA 1
ATOM 2482 C C . GLY B 1 145 ? -7.606 -12.312 -9.870 1.00 12.91 145 GLY B C 1
ATOM 2483 O O . GLY B 1 145 ? -6.586 -12.976 -10.060 1.00 12.45 145 GLY B O 1
ATOM 2484 N N . TRP B 1 146 ? -8.820 -12.762 -10.168 1.00 12.20 146 TRP B N 1
ATOM 2485 C CA . TRP B 1 146 ? -9.007 -14.091 -10.732 1.00 12.15 146 TRP B CA 1
ATOM 2486 C C . TRP B 1 146 ? -8.951 -14.068 -12.251 1.00 12.21 146 TRP B C 1
ATOM 2487 O O . TRP B 1 146 ? -9.352 -13.097 -12.885 1.00 11.58 146 TRP B O 1
ATOM 2498 N N . HIS B 1 147 ? -8.436 -15.149 -12.822 1.00 9.58 147 HIS B N 1
ATOM 2499 C CA . HIS B 1 147 ? -8.302 -15.282 -14.267 1.00 10.64 147 HIS B CA 1
ATOM 2500 C C . HIS B 1 147 ? -8.699 -16.705 -14.652 1.00 11.42 147 HIS B C 1
ATOM 2501 O O . HIS B 1 147 ? -8.518 -17.638 -13.874 1.00 10.11 147 HIS B O 1
ATOM 2508 N N . GLU B 1 148 ? -9.242 -16.878 -15.849 1.00 18.30 148 GLU B N 1
ATOM 2509 C CA . GLU B 1 148 ? -9.662 -18.203 -16.277 1.00 20.19 148 GLU B CA 1
ATOM 2510 C C . GLU B 1 148 ? -9.565 -18.369 -17.781 1.00 19.79 148 GLU B C 1
ATOM 2511 O O . GLU B 1 148 ? -9.663 -17.394 -18.529 1.00 19.37 148 GLU B O 1
ATOM 2517 N N . LYS B 1 149 ? -9.375 -19.611 -18.213 1.00 17.08 149 LYS B N 1
ATOM 2518 C CA . LYS B 1 149 ? -9.268 -19.915 -19.632 1.00 16.15 149 LYS B CA 1
ATOM 2519 C C . LYS B 1 149 ? -9.391 -21.406 -19.882 1.00 15.23 149 LYS B C 1
ATOM 2520 O O . LYS B 1 149 ? -9.255 -22.221 -18.970 1.00 12.44 149 LYS B O 1
ATOM 2526 N N . ASN B 1 150 ? -9.657 -21.748 -21.135 1.00 14.65 150 ASN B N 1
ATOM 2527 C CA . ASN B 1 150 ? -9.776 -23.130 -21.554 1.00 15.29 150 ASN B CA 1
ATOM 2528 C C . ASN B 1 150 ? -8.340 -23.610 -21.786 1.00 14.80 150 ASN B C 1
ATOM 2529 O O . ASN B 1 150 ? -7.559 -22.922 -22.442 1.00 14.98 150 ASN B O 1
ATOM 2534 N N . LEU B 1 151 ? -7.990 -24.767 -21.230 1.00 13.06 151 LEU B N 1
ATOM 2535 C CA . LEU B 1 151 ? -6.645 -25.317 -21.387 1.00 14.05 151 LEU B CA 1
ATOM 2536 C C . LEU B 1 151 ? -6.612 -26.336 -22.518 1.00 14.79 151 LEU B C 1
ATOM 2537 O O . LEU B 1 151 ? -5.547 -26.838 -22.888 1.00 15.50 151 LEU B O 1
ATOM 2542 N N . GLY B 1 152 ? -7.780 -26.634 -23.068 1.00 19.86 152 GLY B N 1
ATOM 2543 C CA . GLY B 1 152 ? -7.853 -27.632 -24.115 1.00 19.27 152 GLY B CA 1
ATOM 2544 C C . GLY B 1 152 ? -7.975 -28.975 -23.424 1.00 20.60 152 GLY B C 1
ATOM 2545 O O . GLY B 1 152 ? -7.961 -29.043 -22.193 1.00 20.41 152 GLY B O 1
ATOM 2546 N N . TYR B 1 153 ? -8.090 -30.045 -24.202 1.00 19.47 153 TYR B N 1
ATOM 2547 C CA . TYR B 1 153 ? -8.222 -31.387 -23.645 1.00 20.79 153 TYR B CA 1
ATOM 2548 C C . TYR B 1 153 ? -9.443 -31.500 -22.740 1.00 20.66 153 TYR B C 1
ATOM 2549 O O . TYR B 1 153 ? -9.502 -32.368 -21.869 1.00 20.48 153 TYR B O 1
ATOM 2558 N N . GLY B 1 154 ? -10.417 -30.618 -22.954 1.00 23.00 154 GLY B N 1
ATOM 2559 C CA . GLY B 1 154 ? -11.629 -30.638 -22.156 1.00 23.43 154 GLY B CA 1
ATOM 2560 C C . G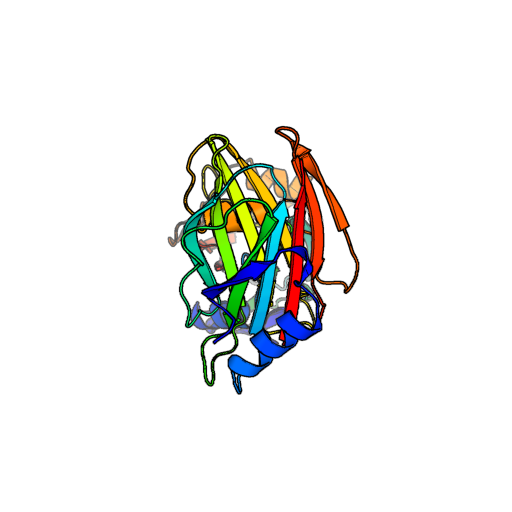LY B 1 154 ? -11.433 -30.159 -20.730 1.00 23.22 154 GLY B C 1
ATOM 2561 O O . GLY B 1 154 ? -12.230 -30.472 -19.847 1.00 24.76 154 GLY B O 1
ATOM 2562 N N . LEU B 1 155 ? -10.372 -29.396 -20.497 1.00 18.05 155 LEU B N 1
ATOM 2563 C CA . LEU B 1 155 ? -10.099 -28.890 -19.159 1.00 17.68 155 LEU B CA 1
ATOM 2564 C C . LEU B 1 155 ? -9.940 -27.381 -19.164 1.00 17.22 155 LEU B C 1
ATOM 2565 O O . LEU B 1 155 ? -9.625 -26.776 -20.183 1.00 17.63 155 LEU B O 1
ATOM 2570 N N . ARG B 1 156 ? -10.170 -26.769 -18.014 1.00 15.08 156 ARG B N 1
ATOM 2571 C CA . ARG B 1 156 ? -10.008 -25.334 -17.916 1.00 16.50 156 ARG B CA 1
ATOM 2572 C C . ARG B 1 156 ? -9.410 -25.012 -16.572 1.00 15.07 156 ARG B C 1
ATOM 2573 O O . ARG B 1 156 ? -9.318 -25.871 -15.700 1.00 14.03 156 ARG B O 1
ATOM 2581 N N . MET B 1 157 ? -8.982 -23.773 -16.405 1.00 16.22 157 MET B N 1
ATOM 2582 C CA . MET B 1 157 ? -8.401 -23.399 -15.139 1.00 15.41 157 MET B CA 1
ATOM 2583 C C . MET B 1 157 ? -8.851 -22.018 -14.732 1.00 14.68 157 MET B C 1
ATOM 2584 O O . MET B 1 157 ? -9.117 -21.159 -15.573 1.00 13.68 157 MET B O 1
ATOM 2589 N N . LYS B 1 158 ? -8.983 -21.834 -13.429 1.00 13.89 158 LYS B N 1
ATOM 2590 C CA . LYS B 1 158 ? -9.343 -20.548 -12.871 1.00 12.81 158 LYS B CA 1
ATOM 2591 C C . LYS B 1 158 ? -8.409 -20.426 -11.694 1.00 11.98 158 LYS B C 1
ATOM 2592 O O . LYS B 1 158 ? -8.249 -21.373 -10.925 1.00 11.76 158 LYS B O 1
ATOM 2598 N N . GLY B 1 159 ? -7.771 -19.274 -11.561 1.00 9.49 159 GLY B N 1
ATOM 2599 C CA . GLY B 1 159 ? -6.857 -19.111 -10.455 1.00 9.06 159 GLY B CA 1
ATOM 2600 C C . GLY B 1 159 ? -6.527 -17.666 -10.191 1.00 9.20 159 GLY B C 1
ATOM 2601 O O . GLY B 1 159 ? -6.935 -16.776 -10.932 1.00 9.27 159 GLY B O 1
ATOM 2602 N N . ILE B 1 160 ? -5.772 -17.447 -9.126 1.00 7.40 160 ILE B N 1
ATOM 2603 C CA . ILE B 1 160 ? -5.373 -16.112 -8.718 1.00 8.29 160 ILE B CA 1
ATOM 2604 C C . ILE B 1 160 ? -4.011 -16.196 -8.060 1.00 7.30 160 ILE B C 1
ATOM 2605 O O . ILE B 1 160 ? -3.641 -17.231 -7.514 1.00 7.24 160 ILE B O 1
ATOM 2610 N N . MET B 1 161 ? -3.257 -15.109 -8.157 1.00 8.59 161 MET B N 1
ATOM 2611 C CA . MET B 1 161 ? -1.943 -15.003 -7.540 1.00 9.24 161 MET B CA 1
ATOM 2612 C C . MET B 1 161 ? -1.875 -13.588 -6.980 1.00 8.47 161 MET B C 1
ATOM 2613 O O . MET B 1 161 ? -2.219 -12.623 -7.671 1.00 7.02 161 MET B O 1
ATOM 2618 N N . THR B 1 162 ? -1.453 -13.458 -5.726 1.00 8.72 162 THR B N 1
ATOM 2619 C CA . THR B 1 162 ? -1.372 -12.142 -5.111 1.00 9.94 162 THR B CA 1
ATOM 2620 C C . THR B 1 162 ? -0.148 -11.389 -5.614 1.00 11.14 162 THR B C 1
ATOM 2621 O O . THR B 1 162 ? 0.738 -11.976 -6.235 1.00 10.65 162 THR B O 1
ATOM 2625 N N . SER B 1 163 ? -0.107 -10.089 -5.341 1.00 12.36 163 SER B N 1
ATOM 2626 C CA . SER B 1 163 ? 0.962 -9.225 -5.840 1.00 13.73 163 SER B CA 1
ATOM 2627 C C . SER B 1 163 ? 2.175 -8.939 -4.964 1.00 15.95 163 SER B C 1
ATOM 2628 O O . SER B 1 163 ? 3.084 -8.239 -5.405 1.00 17.81 163 SER B O 1
ATOM 2631 N N . ALA B 1 164 ? 2.204 -9.466 -3.748 1.00 12.33 164 ALA B N 1
ATOM 2632 C CA . ALA B 1 164 ? 3.306 -9.188 -2.828 1.00 13.64 164 ALA B CA 1
ATOM 2633 C C . ALA B 1 164 ? 4.439 -10.208 -2.779 1.00 12.28 164 ALA B C 1
ATOM 2634 O O . ALA B 1 164 ? 4.373 -11.268 -3.409 1.00 11.72 164 ALA B O 1
ATOM 2636 N N . GLY B 1 165 ? 5.472 -9.864 -2.007 1.00 12.92 165 GLY B N 1
ATOM 2637 C CA . GLY B 1 165 ? 6.639 -10.721 -1.849 1.00 11.57 165 GLY B CA 1
ATOM 2638 C C . GLY B 1 165 ? 6.317 -12.046 -1.192 1.00 13.02 165 GLY B C 1
ATOM 2639 O O . GLY B 1 165 ? 7.021 -13.036 -1.397 1.00 13.06 165 GLY B O 1
ATOM 2640 N N . GLU B 1 166 ? 5.274 -12.045 -0.366 1.00 10.96 166 GLU B N 1
ATOM 2641 C CA . GLU B 1 166 ? 4.793 -13.243 0.303 1.00 10.44 166 GLU B CA 1
ATOM 2642 C C . GLU B 1 166 ? 3.516 -13.531 -0.482 1.00 10.13 166 GLU B C 1
ATOM 2643 O O . GLU B 1 166 ? 2.429 -13.081 -0.129 1.00 10.35 166 GLU B O 1
ATOM 2649 N N . ALA B 1 167 ? 3.675 -14.284 -1.564 1.00 9.18 167 ALA B N 1
ATOM 2650 C CA . ALA B 1 167 ? 2.574 -14.580 -2.466 1.00 8.73 167 ALA B CA 1
ATOM 2651 C C . ALA B 1 167 ? 1.793 -15.860 -2.240 1.00 7.71 167 ALA B C 1
ATOM 2652 O O . ALA B 1 167 ? 2.311 -16.855 -1.739 1.00 8.93 167 ALA B O 1
ATOM 2654 N N . LYS B 1 168 ? 0.530 -15.813 -2.642 1.00 8.54 168 LYS B N 1
ATOM 2655 C CA . LYS B 1 168 ? -0.349 -16.961 -2.567 1.00 8.12 168 LYS B CA 1
ATOM 2656 C C . LYS B 1 168 ? -0.892 -17.171 -3.976 1.00 8.27 168 LYS B C 1
ATOM 2657 O O . LYS B 1 168 ? -1.196 -16.207 -4.686 1.00 8.41 168 LYS B O 1
ATOM 2663 N N . MET B 1 169 ? -0.978 -18.427 -4.393 1.00 7.40 169 MET B N 1
ATOM 2664 C CA . MET B 1 169 ? -1.508 -18.753 -5.713 1.00 7.69 169 MET B CA 1
ATOM 2665 C C . MET B 1 169 ? -2.462 -19.914 -5.526 1.00 7.68 169 MET B C 1
ATOM 2666 O O . MET B 1 169 ? -2.079 -20.965 -5.005 1.00 6.75 169 MET B O 1
ATOM 2671 N N . GLN B 1 170 ? -3.709 -19.698 -5.929 1.00 7.25 170 GLN B N 1
ATOM 2672 C CA . GLN B 1 170 ? -4.748 -20.708 -5.829 1.00 6.48 170 GLN B CA 1
ATOM 2673 C C . GLN B 1 170 ? -5.291 -20.979 -7.219 1.00 7.77 170 GLN B C 1
ATOM 2674 O O . GLN B 1 170 ? -5.685 -20.056 -7.931 1.00 8.50 170 GLN B O 1
ATOM 2680 N N . ILE B 1 171 ? -5.320 -22.249 -7.597 1.00 9.32 171 ILE B N 1
ATOM 2681 C CA . ILE B 1 171 ? -5.792 -22.630 -8.921 1.00 9.65 171 ILE B CA 1
ATOM 2682 C C . ILE B 1 171 ? -6.708 -23.847 -8.870 1.00 10.65 171 ILE B C 1
ATOM 2683 O O . ILE B 1 171 ? -6.523 -24.745 -8.047 1.00 11.25 171 ILE B O 1
ATOM 2688 N N . LYS B 1 172 ? -7.704 -23.858 -9.749 1.00 8.42 172 LYS B N 1
ATOM 2689 C CA . LYS B 1 172 ? -8.632 -24.979 -9.857 1.00 8.97 172 LYS B CA 1
ATOM 2690 C C . LYS B 1 172 ? -8.652 -25.457 -11.312 1.00 9.06 172 LYS B C 1
ATOM 2691 O O . LYS B 1 172 ? -8.780 -24.651 -12.234 1.00 8.77 172 LYS B O 1
ATOM 2697 N N . ILE B 1 173 ? -8.496 -26.763 -11.509 1.00 9.01 173 ILE B N 1
ATOM 2698 C CA . ILE B 1 173 ? -8.518 -27.363 -12.840 1.00 10.22 173 ILE B CA 1
ATOM 2699 C C . ILE B 1 173 ? -9.804 -28.182 -12.933 1.00 10.58 173 ILE B C 1
ATOM 2700 O O . ILE B 1 173 ? -9.967 -29.169 -12.220 1.00 9.40 173 ILE B O 1
ATOM 2705 N N . SER B 1 174 ? -10.719 -27.765 -13.806 1.00 14.91 174 SER B N 1
ATOM 2706 C CA . SER B 1 174 ? -12.000 -28.455 -13.960 1.00 15.92 174 SER B CA 1
ATOM 2707 C C . SER B 1 174 ? -12.217 -29.022 -15.356 1.00 17.59 174 SER B C 1
ATOM 2708 O O . SER B 1 174 ? -11.759 -28.452 -16.343 1.00 18.09 174 SER B O 1
ATOM 2711 N N . ARG B 1 175 ? -12.934 -30.139 -15.435 1.00 24.07 175 ARG B N 1
ATOM 2712 C CA . ARG B 1 175 ? -13.237 -30.749 -16.724 1.00 27.08 175 ARG B CA 1
ATOM 2713 C C . ARG B 1 175 ? -14.695 -30.446 -17.064 1.00 28.13 175 ARG B C 1
ATOM 2714 O O . ARG B 1 175 ? -15.330 -29.718 -16.272 1.00 29.55 175 ARG B O 1
#

B-factor: mean 18.39, std 12.58, range [3.85, 105.64]

GO terms:
  GO:0042151 nematocyst (C, EXP)
  GO:0042802 identical protein binding (F, IPI)

Secondary structure (DSSP, 8-state):
--TT-EEEGGG--HHHHHHHHHHT-S-SSEEEEEEEEESSS-EEEEEEEEEESB-SSPPPSEE-TTEEEEEEEEPPSSS----EEEEEEEEETTSEEEEEEEEE-S--SS---EEEEEEEES-----HHHHHHHHSS-PEE-SS-EEEEEEETTEEEEEEE-SSSEEEEEEEEE-/--TT-EEEGGG--HHHHHHHHHTT-S-SSEEEEEEEEESSS-EEEEEEEEEESB-SSPPPSEE-TTEEEEEEEEPPSSS----EEEEEEEEETTSEEEEEEEEE-S--SS---EEEEEEEEB----SHHHHHHHHSS-PEE--SSEEEEEEETTEEEEEEE-SSSEEEEEEEEE-